Protein AF-A0A382RKV3-F1 (afdb_monomer_lite)

Structure (mmCIF, N/CA/C/O backbone):
data_AF-A0A382RKV3-F1
#
_entry.id   AF-A0A382RKV3-F1
#
loop_
_atom_site.group_PDB
_atom_site.id
_atom_site.type_symbol
_atom_site.label_atom_id
_atom_site.label_alt_id
_atom_site.label_comp_id
_atom_site.label_asym_id
_atom_site.label_entity_id
_atom_site.label_seq_id
_atom_site.pdbx_PDB_ins_code
_atom_site.Cartn_x
_atom_site.Cartn_y
_atom_site.Cartn_z
_atom_site.occupancy
_atom_site.B_iso_or_equiv
_atom_site.auth_seq_id
_atom_site.auth_comp_id
_atom_site.auth_asym_id
_atom_site.auth_atom_id
_atom_site.pdbx_PDB_model_num
ATOM 1 N N . MET A 1 1 ? 21.286 -49.883 -26.550 1.00 49.38 1 MET A N 1
ATOM 2 C CA . MET A 1 1 ? 20.817 -49.590 -25.174 1.00 49.38 1 MET A CA 1
ATOM 3 C C . MET A 1 1 ? 21.852 -48.901 -24.282 1.00 49.38 1 MET A C 1
ATOM 5 O O . MET A 1 1 ? 21.434 -48.098 -23.468 1.00 49.38 1 MET A O 1
ATOM 9 N N . ALA A 1 2 ? 23.167 -49.110 -24.440 1.00 43.62 2 ALA A N 1
ATOM 10 C CA . ALA A 1 2 ? 24.172 -48.419 -23.611 1.00 43.62 2 ALA A CA 1
ATOM 11 C C . ALA A 1 2 ? 24.410 -46.930 -23.970 1.00 43.62 2 ALA A C 1
ATOM 13 O O . ALA A 1 2 ? 24.778 -46.145 -23.107 1.00 43.62 2 ALA A O 1
ATOM 14 N N . ALA A 1 3 ? 24.152 -46.514 -25.217 1.00 40.84 3 ALA A N 1
ATOM 15 C CA . ALA A 1 3 ? 24.396 -45.134 -25.661 1.00 40.84 3 ALA A CA 1
ATOM 16 C C . ALA A 1 3 ? 23.325 -44.116 -25.208 1.00 40.84 3 ALA A C 1
ATOM 18 O O . ALA A 1 3 ? 23.628 -42.935 -25.090 1.00 40.84 3 ALA A O 1
ATOM 19 N N . LEU A 1 4 ? 22.094 -44.557 -24.906 1.00 37.59 4 LEU A N 1
ATOM 20 C CA . LEU A 1 4 ? 21.022 -43.664 -24.431 1.00 37.59 4 LEU A CA 1
ATOM 21 C C . LEU A 1 4 ? 21.158 -43.301 -22.941 1.00 37.59 4 LEU A C 1
ATOM 23 O O . LEU A 1 4 ? 20.733 -42.227 -22.535 1.00 37.59 4 LEU A O 1
ATOM 27 N N . LEU A 1 5 ? 21.788 -44.161 -22.134 1.00 37.81 5 LEU A N 1
ATOM 28 C CA . LEU A 1 5 ? 22.001 -43.928 -20.699 1.00 37.81 5 LEU A CA 1
ATOM 29 C C . LEU A 1 5 ? 23.108 -42.897 -20.418 1.00 37.81 5 LEU A C 1
ATOM 31 O O . LEU A 1 5 ? 23.018 -42.151 -19.448 1.00 37.81 5 LEU A O 1
ATOM 35 N N . ALA A 1 6 ? 24.116 -42.793 -21.289 1.00 38.56 6 ALA A N 1
ATOM 36 C CA . ALA A 1 6 ? 25.205 -41.829 -21.125 1.00 38.56 6 ALA A CA 1
ATOM 37 C C . ALA A 1 6 ? 24.760 -40.372 -21.362 1.00 38.56 6 ALA A C 1
ATOM 39 O O . ALA A 1 6 ? 25.263 -39.466 -20.700 1.00 38.56 6 ALA A O 1
ATOM 40 N N . LEU A 1 7 ? 23.786 -40.138 -22.254 1.00 39.34 7 LEU A N 1
ATOM 41 C CA . LEU A 1 7 ? 23.277 -38.790 -22.536 1.00 39.34 7 LEU A CA 1
ATOM 42 C C . LEU A 1 7 ? 22.413 -38.231 -21.390 1.00 39.34 7 LEU A C 1
ATOM 44 O O . LEU A 1 7 ? 22.443 -37.032 -21.131 1.00 39.34 7 LEU A O 1
ATOM 48 N N . VAL A 1 8 ? 21.695 -39.097 -20.666 1.00 40.50 8 VAL A N 1
ATOM 49 C CA . VAL A 1 8 ? 20.860 -38.698 -19.518 1.00 40.50 8 VAL A CA 1
ATOM 50 C C . VAL A 1 8 ? 21.729 -38.298 -18.319 1.00 40.50 8 VAL A C 1
ATOM 52 O O . VAL A 1 8 ? 21.467 -37.281 -17.680 1.00 40.50 8 VAL A O 1
ATOM 55 N N . CYS A 1 9 ? 22.833 -39.007 -18.059 1.00 34.22 9 CYS A N 1
ATOM 56 C CA . CYS A 1 9 ? 23.753 -38.652 -16.971 1.00 34.22 9 CYS A CA 1
ATOM 57 C C . CYS A 1 9 ? 24.509 -37.328 -17.203 1.00 34.22 9 CYS A C 1
ATOM 59 O O . CYS A 1 9 ? 24.835 -36.640 -16.238 1.00 34.22 9 CYS A O 1
ATOM 61 N N . LEU A 1 10 ? 24.747 -36.933 -18.459 1.00 33.22 10 LEU A N 1
ATOM 62 C CA . LEU A 1 10 ? 25.373 -35.644 -18.793 1.00 33.22 10 LEU A CA 1
ATOM 63 C C . LEU A 1 10 ? 24.417 -34.447 -18.627 1.00 33.22 10 LEU A C 1
ATOM 65 O O . LEU A 1 10 ? 24.881 -33.340 -18.364 1.00 33.22 10 LEU A O 1
ATOM 69 N N . TRP A 1 11 ? 23.099 -34.662 -18.704 1.00 38.94 11 TRP A N 1
ATOM 70 C CA . TRP A 1 11 ? 22.093 -33.606 -18.516 1.00 38.94 11 TRP A CA 1
ATOM 71 C C . TRP A 1 11 ? 21.816 -33.309 -17.029 1.00 38.94 11 TRP A C 1
ATOM 73 O O . TRP A 1 11 ? 21.666 -32.152 -16.631 1.00 38.94 11 TRP A O 1
ATOM 83 N N . LEU A 1 12 ? 21.864 -34.339 -16.176 1.00 36.12 12 LEU A N 1
ATOM 84 C CA . LEU A 1 12 ? 21.768 -34.196 -14.713 1.00 36.12 12 LEU A CA 1
ATOM 85 C C . LEU A 1 12 ? 23.030 -33.573 -14.077 1.00 36.12 12 LEU A C 1
ATOM 87 O O . LEU A 1 12 ? 22.946 -32.925 -13.031 1.00 36.12 12 LEU A O 1
ATOM 91 N N . GLY A 1 13 ? 24.195 -33.711 -14.718 1.00 32.81 13 GLY A N 1
ATOM 92 C CA . GLY A 1 13 ? 25.464 -33.168 -14.217 1.00 32.81 13 GLY A CA 1
ATOM 93 C C . GLY A 1 13 ? 25.582 -31.639 -14.277 1.00 32.81 13 GLY A C 1
ATOM 94 O O . GLY A 1 13 ? 26.269 -31.058 -13.441 1.00 32.81 13 GLY A O 1
ATOM 95 N N . GLN A 1 14 ? 24.895 -30.971 -15.211 1.00 40.69 14 GLN A N 1
ATOM 96 C CA . GLN A 1 14 ? 24.954 -29.504 -15.349 1.00 40.69 14 GLN A CA 1
ATOM 97 C C . GLN A 1 14 ? 24.002 -28.756 -14.402 1.00 40.69 14 GLN A C 1
ATOM 99 O O . GLN A 1 14 ? 24.237 -27.592 -14.099 1.00 40.69 14 GLN A O 1
ATOM 104 N N . HIS A 1 15 ? 22.980 -29.430 -13.870 1.00 41.28 15 HIS A N 1
ATOM 105 C CA . HIS A 1 15 ? 21.990 -28.825 -12.967 1.00 41.28 15 HIS A CA 1
ATOM 106 C C . HIS A 1 15 ? 22.301 -29.056 -11.477 1.00 41.28 15 HIS A C 1
ATOM 108 O O . HIS A 1 15 ? 21.646 -28.492 -10.604 1.00 41.28 15 HIS A O 1
ATOM 114 N N . SER A 1 16 ? 23.328 -29.851 -11.160 1.00 34.84 16 SER A N 1
ATOM 115 C CA . SER A 1 16 ? 23.646 -30.246 -9.779 1.00 34.84 16 SER A CA 1
ATOM 116 C C . SER A 1 16 ? 24.421 -29.192 -8.970 1.00 34.84 16 SER A C 1
ATOM 118 O O . SER A 1 16 ? 24.686 -29.407 -7.791 1.00 34.84 16 SER A O 1
ATOM 120 N N . ALA A 1 17 ? 24.771 -28.041 -9.556 1.00 38.28 17 ALA A N 1
ATOM 121 C CA . ALA A 1 17 ? 25.530 -26.995 -8.861 1.00 38.28 17 ALA A CA 1
ATOM 122 C C . ALA A 1 17 ? 24.666 -25.939 -8.137 1.00 38.28 17 ALA A C 1
ATOM 124 O O . ALA A 1 17 ? 25.217 -25.099 -7.432 1.00 38.28 17 ALA A O 1
ATOM 125 N N . LEU A 1 18 ? 23.334 -25.965 -8.276 1.00 44.12 18 LEU A N 1
ATOM 126 C CA . LEU A 1 18 ? 22.451 -24.912 -7.738 1.00 44.12 18 LEU A CA 1
ATOM 127 C C . LEU A 1 18 ? 21.513 -25.381 -6.611 1.00 44.12 18 LEU A C 1
ATOM 129 O O . LEU A 1 18 ? 20.732 -24.592 -6.084 1.00 44.12 18 LEU A O 1
ATOM 133 N N . ALA A 1 19 ? 21.614 -26.639 -6.175 1.00 37.88 19 ALA A N 1
ATOM 134 C CA . ALA A 1 19 ? 20.766 -27.218 -5.129 1.00 37.88 19 ALA A CA 1
ATOM 135 C C . ALA A 1 19 ? 21.244 -26.881 -3.698 1.00 37.88 19 ALA A C 1
ATOM 137 O O . ALA A 1 19 ? 21.389 -27.758 -2.848 1.00 37.88 19 ALA A O 1
ATOM 138 N N . GLY A 1 20 ? 21.498 -25.600 -3.426 1.00 37.16 20 GLY A N 1
ATOM 139 C CA . GLY A 1 20 ? 21.903 -25.102 -2.112 1.00 37.16 20 GLY A CA 1
ATOM 140 C C . GLY A 1 20 ? 21.011 -23.965 -1.623 1.00 37.16 20 GLY A C 1
ATOM 141 O O . GLY A 1 20 ? 21.483 -22.844 -1.472 1.00 37.16 20 GLY A O 1
ATOM 142 N N . SER A 1 21 ? 19.733 -24.228 -1.326 1.00 45.84 21 SER A N 1
ATOM 143 C CA . SER A 1 21 ? 18.833 -23.225 -0.717 1.00 45.84 21 SER A CA 1
ATOM 144 C C . SER A 1 21 ? 19.300 -22.740 0.669 1.00 45.84 21 SER A C 1
ATOM 146 O O . SER A 1 21 ? 18.842 -21.707 1.154 1.00 45.84 21 SER A O 1
ATOM 148 N N . GLY A 1 22 ? 20.256 -23.438 1.295 1.00 42.09 22 GLY A N 1
ATOM 149 C CA . GLY A 1 22 ? 20.833 -23.086 2.596 1.00 42.09 22 GLY A CA 1
ATOM 150 C C . GLY A 1 22 ? 21.671 -21.799 2.623 1.00 42.09 22 GLY A C 1
ATOM 151 O O . GLY A 1 22 ? 21.993 -21.327 3.707 1.00 42.09 22 GLY A O 1
ATOM 152 N N . GLY A 1 23 ? 22.012 -21.217 1.465 1.00 46.09 23 GLY A N 1
ATOM 153 C CA . GLY A 1 23 ? 22.753 -19.949 1.370 1.00 46.09 23 GLY A CA 1
ATOM 154 C C . GLY A 1 23 ? 21.882 -18.688 1.299 1.00 46.09 23 GLY A C 1
ATOM 155 O O . GLY A 1 23 ? 22.420 -17.585 1.286 1.00 46.09 23 GLY A O 1
ATOM 156 N N . VAL A 1 24 ? 20.552 -18.823 1.234 1.00 51.28 24 VAL A N 1
ATOM 157 C CA . VAL A 1 24 ? 19.631 -17.688 1.006 1.00 51.28 24 VAL A CA 1
ATOM 158 C C . VAL A 1 24 ? 19.381 -16.875 2.286 1.00 51.28 24 VAL A C 1
ATOM 160 O O . VAL A 1 24 ? 19.011 -15.703 2.230 1.00 51.28 24 VAL A O 1
ATOM 163 N N . THR A 1 25 ? 19.632 -17.451 3.464 1.00 50.12 25 THR A N 1
ATOM 164 C CA . THR A 1 25 ? 19.605 -16.718 4.734 1.00 50.12 25 THR A CA 1
ATOM 165 C C . THR A 1 25 ? 21.006 -16.236 5.089 1.00 50.12 25 THR A C 1
ATOM 167 O O . THR A 1 25 ? 21.732 -16.910 5.819 1.00 50.12 25 THR A O 1
ATOM 170 N N . ASP A 1 26 ? 21.391 -15.061 4.590 1.00 53.38 26 ASP A N 1
ATOM 171 C CA . ASP A 1 26 ? 22.576 -14.368 5.095 1.00 53.38 26 ASP A CA 1
ATOM 172 C C . ASP A 1 26 ? 22.319 -13.905 6.542 1.00 53.38 26 ASP A C 1
ATOM 174 O O . ASP A 1 26 ? 21.643 -12.903 6.802 1.00 53.38 26 ASP A O 1
ATOM 178 N N . SER A 1 27 ? 22.837 -14.673 7.500 1.00 53.09 27 SER A N 1
ATOM 179 C CA . SER A 1 27 ? 22.786 -14.361 8.929 1.00 53.09 27 SER A CA 1
ATOM 180 C C . SER A 1 27 ? 23.708 -13.200 9.317 1.00 53.09 27 SER A C 1
ATOM 182 O O . SER A 1 27 ? 23.549 -12.652 10.411 1.00 53.09 27 SER A O 1
ATOM 184 N N . ALA A 1 28 ? 24.625 -12.778 8.436 1.00 55.19 28 ALA A N 1
ATOM 185 C CA . ALA A 1 28 ? 25.510 -11.642 8.671 1.00 55.19 28 ALA A CA 1
ATOM 186 C C . ALA A 1 28 ? 24.816 -10.293 8.413 1.00 55.19 28 ALA A C 1
ATOM 188 O O . ALA A 1 28 ? 25.183 -9.292 9.032 1.00 55.19 28 ALA A O 1
ATOM 189 N N . SER A 1 29 ? 23.775 -10.254 7.569 1.00 55.56 29 SER A N 1
ATOM 190 C CA . SER A 1 29 ? 23.015 -9.028 7.285 1.00 55.56 29 SER A CA 1
ATOM 191 C C . SER A 1 29 ? 21.492 -9.247 7.280 1.00 55.56 29 SER A C 1
ATOM 193 O O . SER A 1 29 ? 20.817 -9.019 6.273 1.00 55.56 29 SER A O 1
ATOM 195 N N . PRO A 1 30 ? 20.884 -9.596 8.435 1.00 57.66 30 PRO A N 1
ATOM 196 C CA . PRO A 1 30 ? 19.457 -9.940 8.542 1.00 57.66 30 PRO A CA 1
ATOM 197 C C . PRO A 1 30 ? 18.500 -8.800 8.160 1.00 57.66 30 PRO A C 1
ATOM 199 O O . PRO A 1 30 ? 17.292 -8.993 8.057 1.00 57.66 30 PRO A O 1
ATOM 202 N N . ARG A 1 31 ? 19.016 -7.578 7.974 1.00 58.09 31 ARG A N 1
ATOM 203 C CA . ARG A 1 31 ? 18.231 -6.415 7.549 1.00 58.09 31 ARG A CA 1
ATOM 204 C C . ARG A 1 31 ? 18.225 -6.209 6.035 1.00 58.09 31 ARG A C 1
ATOM 206 O O . ARG A 1 31 ? 17.442 -5.378 5.597 1.00 58.09 31 ARG A O 1
ATOM 213 N N . ALA A 1 32 ? 19.052 -6.906 5.257 1.00 64.44 32 ALA A N 1
ATOM 214 C CA . ALA A 1 32 ? 19.223 -6.675 3.818 1.00 64.44 32 ALA A CA 1
ATOM 215 C C . ALA A 1 32 ? 19.095 -7.954 2.972 1.00 64.44 32 ALA A C 1
ATOM 217 O O . ALA A 1 32 ? 19.519 -7.958 1.822 1.00 64.44 32 ALA A O 1
ATOM 218 N N . SER A 1 33 ? 18.488 -9.016 3.510 1.00 70.31 33 SER A N 1
ATOM 219 C CA . SER A 1 33 ? 18.474 -10.353 2.896 1.00 70.31 33 SER A CA 1
ATOM 220 C C . SER A 1 33 ? 17.896 -10.406 1.475 1.00 70.31 33 SER A C 1
ATOM 222 O O . SER A 1 33 ? 18.289 -11.267 0.705 1.00 70.31 33 SER A O 1
ATOM 224 N N . PHE A 1 34 ? 17.016 -9.469 1.099 1.00 80.62 34 PHE A N 1
ATOM 225 C CA . PHE A 1 34 ? 16.448 -9.366 -0.259 1.00 80.62 34 PHE A CA 1
ATOM 226 C C . PHE A 1 34 ? 17.034 -8.215 -1.087 1.00 80.62 34 PHE A C 1
ATOM 228 O O . PHE A 1 34 ? 16.560 -7.908 -2.173 1.00 80.62 34 PHE A O 1
ATOM 235 N N . SER A 1 35 ? 18.035 -7.516 -0.555 1.00 80.81 35 SER A N 1
ATOM 236 C CA . SER A 1 35 ? 18.693 -6.383 -1.219 1.00 80.81 35 SER A CA 1
ATOM 237 C C . SER A 1 35 ? 20.075 -6.736 -1.766 1.00 80.81 35 SER A C 1
ATOM 239 O O . SER A 1 35 ? 20.758 -5.852 -2.282 1.00 80.81 35 SER A O 1
ATOM 241 N N . LEU A 1 36 ? 20.491 -7.997 -1.641 1.00 83.25 36 LEU A N 1
ATOM 242 C CA . LEU A 1 36 ? 21.773 -8.504 -2.113 1.00 83.25 36 LEU A CA 1
ATOM 243 C C . LEU A 1 36 ? 21.554 -9.573 -3.189 1.00 83.25 36 LEU A C 1
ATOM 245 O O . LEU A 1 36 ? 20.583 -10.328 -3.094 1.00 83.25 36 LEU A O 1
ATOM 249 N N . PRO A 1 37 ? 22.444 -9.652 -4.193 1.00 82.44 37 PRO A N 1
ATOM 250 C CA . PRO A 1 37 ? 22.409 -10.744 -5.149 1.00 82.44 37 PRO A CA 1
ATOM 251 C C . PRO A 1 37 ? 22.671 -12.069 -4.428 1.00 82.44 37 PRO A C 1
ATOM 253 O O . PRO A 1 37 ? 23.450 -12.130 -3.473 1.00 82.44 37 PRO A O 1
ATOM 256 N N . LEU A 1 38 ? 22.049 -13.142 -4.914 1.00 79.56 38 LEU A N 1
ATOM 257 C CA . LEU A 1 38 ? 22.338 -14.490 -4.434 1.00 79.56 38 LEU A CA 1
ATOM 258 C C . LEU A 1 38 ? 23.804 -14.854 -4.717 1.00 79.56 38 LEU A C 1
ATOM 260 O O . LEU A 1 38 ? 24.384 -14.462 -5.732 1.00 79.56 38 LEU A O 1
ATOM 264 N N . ALA A 1 39 ? 24.409 -15.633 -3.822 1.00 81.06 39 ALA A N 1
ATOM 265 C CA . ALA A 1 39 ? 25.738 -16.180 -4.061 1.00 81.06 39 ALA A CA 1
ATOM 266 C C . ALA A 1 39 ? 25.718 -17.128 -5.276 1.00 81.06 39 ALA A C 1
ATOM 268 O O . ALA A 1 39 ? 24.762 -17.876 -5.472 1.00 81.06 39 ALA A O 1
ATOM 269 N N . GLY A 1 40 ? 26.784 -17.113 -6.080 1.00 83.12 40 GLY A N 1
ATOM 270 C CA . GLY A 1 40 ? 26.932 -18.002 -7.241 1.00 83.12 40 GLY A CA 1
ATOM 271 C C . GLY A 1 40 ? 26.322 -17.495 -8.553 1.00 83.12 40 GLY A C 1
ATOM 272 O O . GLY A 1 40 ? 26.445 -18.184 -9.562 1.00 83.12 40 GLY A O 1
ATOM 273 N N . LEU A 1 41 ? 25.717 -16.300 -8.576 1.00 83.50 41 LEU A N 1
ATOM 274 C CA . LEU A 1 41 ? 25.268 -15.664 -9.821 1.00 83.50 41 LEU A CA 1
ATOM 275 C C . LEU A 1 41 ? 26.450 -15.327 -10.744 1.00 83.50 41 LEU A C 1
ATOM 277 O O . LEU A 1 41 ? 27.505 -14.884 -10.277 1.00 83.50 41 LEU A O 1
ATOM 281 N N . SER A 1 42 ? 26.257 -15.481 -12.057 1.00 89.00 42 SER A N 1
ATOM 282 C CA . SER A 1 42 ? 27.215 -15.019 -13.069 1.00 89.00 42 SER A CA 1
ATOM 283 C C . SER A 1 42 ? 27.351 -13.489 -13.057 1.00 89.00 42 SER A C 1
ATOM 285 O O . SER A 1 42 ? 26.517 -12.783 -12.488 1.00 89.00 42 SER A O 1
ATOM 287 N N . ALA A 1 43 ? 28.387 -12.953 -13.709 1.00 91.75 43 ALA A N 1
ATOM 288 C CA . ALA A 1 43 ? 28.569 -11.503 -13.815 1.00 91.75 43 ALA A CA 1
ATOM 289 C C . ALA A 1 43 ? 27.354 -10.808 -14.463 1.00 91.75 43 ALA A C 1
ATOM 291 O O . ALA A 1 43 ? 26.885 -9.792 -13.952 1.00 91.75 43 ALA A O 1
ATOM 292 N N . ASP A 1 44 ? 26.792 -11.398 -15.522 1.00 90.00 44 ASP A N 1
ATOM 293 C CA . ASP A 1 44 ? 25.615 -10.857 -16.212 1.00 90.00 44 ASP A CA 1
ATOM 294 C C . ASP A 1 44 ? 24.370 -10.874 -15.314 1.00 90.00 44 ASP A C 1
ATOM 296 O O . ASP A 1 44 ? 23.631 -9.892 -15.251 1.00 90.00 44 ASP A O 1
ATOM 300 N N . GLN A 1 45 ? 24.165 -11.948 -14.547 1.00 86.19 45 GLN A N 1
ATOM 301 C CA . GLN A 1 45 ? 23.052 -12.049 -13.597 1.00 86.19 45 GLN A CA 1
ATOM 302 C C . GLN A 1 45 ? 23.190 -11.049 -12.441 1.00 86.19 45 GLN A C 1
ATOM 304 O O . GLN A 1 45 ? 22.205 -10.451 -12.007 1.00 86.19 45 GLN A O 1
ATOM 309 N N . GLN A 1 46 ? 24.410 -10.816 -11.950 1.00 88.50 46 GLN A N 1
ATOM 310 C CA . GLN A 1 46 ? 24.668 -9.783 -10.942 1.00 88.50 46 GLN A CA 1
ATOM 311 C C . GLN A 1 46 ? 24.406 -8.375 -11.494 1.00 88.50 46 GLN A C 1
ATOM 313 O O . GLN A 1 46 ? 23.875 -7.520 -10.775 1.00 88.50 46 GLN A O 1
ATOM 318 N N . ALA A 1 47 ? 24.737 -8.129 -12.766 1.00 90.69 47 ALA A N 1
ATOM 319 C CA . ALA A 1 47 ? 24.423 -6.874 -13.441 1.00 90.69 47 ALA A CA 1
ATOM 320 C C . ALA A 1 47 ? 22.903 -6.681 -13.589 1.00 90.69 47 ALA A C 1
ATOM 322 O O . ALA A 1 47 ? 22.396 -5.610 -13.251 1.00 90.69 47 ALA A O 1
ATOM 323 N N . GLN A 1 48 ? 22.167 -7.724 -13.993 1.00 88.44 48 GLN A N 1
ATOM 324 C CA . GLN A 1 48 ? 20.699 -7.708 -14.058 1.00 88.44 48 GLN A CA 1
ATOM 325 C C . GLN A 1 48 ? 20.063 -7.435 -12.690 1.00 88.44 48 GLN A C 1
ATOM 327 O O . GLN A 1 48 ? 19.222 -6.542 -12.574 1.00 88.44 48 GLN A O 1
ATOM 332 N N . PHE A 1 49 ? 20.512 -8.129 -11.638 1.00 87.75 49 PHE A N 1
ATOM 333 C CA . PHE A 1 49 ? 20.064 -7.874 -10.268 1.00 87.75 49 PHE A CA 1
ATOM 334 C C . PHE A 1 49 ? 20.296 -6.413 -9.866 1.00 87.75 49 PHE A C 1
ATOM 336 O O . PHE A 1 49 ? 19.399 -5.746 -9.351 1.00 87.75 49 PHE A O 1
ATOM 343 N N . SER A 1 50 ? 21.498 -5.893 -10.124 1.00 89.56 50 SER A N 1
ATOM 344 C CA . SER A 1 50 ? 21.873 -4.524 -9.758 1.00 89.56 50 SER A CA 1
ATOM 345 C C . SER A 1 50 ? 21.035 -3.482 -10.501 1.00 89.56 50 SER A C 1
ATOM 347 O O . SER A 1 50 ? 20.618 -2.491 -9.896 1.00 89.56 50 SER A O 1
ATOM 349 N N . TYR A 1 51 ? 20.742 -3.727 -11.779 1.00 90.56 51 TYR A N 1
ATOM 350 C CA . TYR A 1 51 ? 19.863 -2.889 -12.591 1.00 90.56 51 TYR A CA 1
ATOM 351 C C . TYR A 1 51 ? 18.419 -2.897 -12.069 1.00 90.56 51 TYR A C 1
ATOM 353 O O . TYR A 1 51 ? 17.853 -1.834 -11.808 1.00 90.56 51 TYR A O 1
ATOM 361 N N . GLY A 1 52 ? 17.848 -4.076 -11.802 1.00 88.94 52 GLY A N 1
ATOM 362 C CA . GLY A 1 52 ? 16.515 -4.195 -11.203 1.00 88.94 52 GLY A CA 1
ATOM 363 C C . GLY A 1 52 ? 16.434 -3.522 -9.830 1.00 88.94 52 GLY A C 1
ATOM 364 O O . GLY A 1 52 ? 15.500 -2.771 -9.548 1.00 88.94 52 GLY A O 1
ATOM 365 N N . ALA A 1 53 ? 17.462 -3.691 -8.996 1.00 88.81 53 ALA A N 1
ATOM 366 C CA . ALA A 1 53 ? 17.558 -3.027 -7.701 1.00 88.81 53 ALA A CA 1
ATOM 367 C C . ALA A 1 53 ? 17.666 -1.494 -7.826 1.00 88.81 53 ALA A C 1
ATOM 369 O O . ALA A 1 53 ? 17.191 -0.774 -6.941 1.00 88.81 53 ALA A O 1
ATOM 370 N N . ALA A 1 54 ? 18.277 -0.981 -8.901 1.00 90.50 54 ALA A N 1
ATOM 371 C CA . ALA A 1 54 ? 18.295 0.448 -9.202 1.00 90.50 54 ALA A CA 1
ATOM 372 C C . ALA A 1 54 ? 16.889 0.955 -9.557 1.00 90.50 54 ALA A C 1
ATOM 374 O O . ALA A 1 54 ? 16.425 1.897 -8.916 1.00 90.50 54 ALA A O 1
ATOM 375 N N . ILE A 1 55 ? 16.170 0.273 -10.457 1.00 90.19 55 ILE A N 1
ATOM 376 C CA . ILE A 1 55 ? 14.769 0.597 -10.798 1.00 90.19 55 ILE A CA 1
ATOM 377 C C . ILE A 1 55 ? 13.871 0.538 -9.556 1.00 90.19 55 ILE A C 1
ATOM 379 O O . ILE A 1 55 ? 13.071 1.435 -9.313 1.00 90.19 55 ILE A O 1
ATOM 383 N N . PHE A 1 56 ? 14.034 -0.479 -8.712 1.00 91.00 56 PHE A N 1
ATOM 384 C CA . PHE A 1 56 ? 13.247 -0.649 -7.489 1.00 91.00 56 PHE A CA 1
ATOM 385 C C . PHE A 1 56 ? 13.369 0.538 -6.514 1.00 91.00 56 PHE A C 1
ATOM 387 O O . PHE A 1 56 ? 12.437 0.846 -5.760 1.00 91.00 56 PHE A O 1
ATOM 394 N N . ARG A 1 57 ? 14.530 1.203 -6.512 1.00 90.75 57 ARG A N 1
ATOM 395 C CA . ARG A 1 57 ? 14.807 2.407 -5.714 1.00 90.75 57 ARG A CA 1
ATOM 396 C C . ARG A 1 57 ? 14.509 3.704 -6.464 1.00 90.75 57 ARG A C 1
ATOM 398 O O . ARG A 1 57 ? 14.423 4.747 -5.813 1.00 90.75 57 ARG A O 1
ATOM 405 N N . GLN A 1 58 ? 14.358 3.641 -7.784 1.00 91.56 58 GLN A N 1
ATOM 406 C CA . GLN A 1 58 ? 14.127 4.802 -8.624 1.00 91.56 58 GLN A CA 1
ATOM 407 C C . GLN A 1 58 ? 12.819 5.482 -8.237 1.00 91.56 58 GLN A C 1
ATOM 409 O O . GLN A 1 58 ? 11.770 4.851 -8.085 1.00 91.56 58 GLN A O 1
ATOM 414 N N . ARG A 1 59 ? 12.901 6.799 -8.059 1.00 91.19 59 ARG A N 1
ATOM 415 C CA . ARG A 1 59 ? 11.738 7.619 -7.755 1.00 91.19 59 ARG A CA 1
ATOM 416 C C . ARG A 1 59 ? 11.087 8.078 -9.047 1.00 91.19 59 ARG A C 1
ATOM 418 O O . ARG A 1 59 ? 11.745 8.645 -9.914 1.00 91.19 59 ARG A O 1
ATOM 425 N N . TRP A 1 60 ? 9.786 7.868 -9.111 1.00 89.31 60 TRP A N 1
ATOM 426 C CA . TRP A 1 60 ? 8.914 8.435 -10.118 1.00 89.31 60 TRP A CA 1
ATOM 427 C C . TRP A 1 60 ? 8.670 9.903 -9.787 1.00 89.31 60 TRP A C 1
ATOM 429 O O . TRP A 1 60 ? 8.622 10.289 -8.610 1.00 89.31 60 TRP A O 1
ATOM 439 N N . PHE A 1 61 ? 8.504 10.719 -10.818 1.00 84.88 61 PHE A N 1
ATOM 440 C CA . PHE A 1 61 ? 8.245 12.145 -10.672 1.00 84.88 61 PHE A CA 1
ATOM 441 C C . PHE A 1 61 ? 7.049 12.575 -11.515 1.00 84.88 61 PHE A C 1
ATOM 443 O O . PHE A 1 61 ? 6.664 11.928 -12.492 1.00 84.88 61 PHE A O 1
ATOM 450 N N . ALA A 1 62 ? 6.413 13.661 -11.087 1.00 83.88 62 ALA A N 1
ATOM 451 C CA . ALA A 1 62 ? 5.288 14.230 -11.806 1.00 83.88 62 ALA A CA 1
ATOM 452 C C . ALA A 1 62 ? 5.798 15.221 -12.844 1.00 83.88 62 ALA A C 1
ATOM 454 O O . ALA A 1 62 ? 6.659 16.051 -12.552 1.00 83.88 62 ALA A O 1
ATOM 455 N N . THR A 1 63 ? 5.233 15.162 -14.043 1.00 71.94 63 THR A N 1
ATOM 456 C CA . THR A 1 63 ? 5.457 16.157 -15.089 1.00 71.94 63 THR A CA 1
ATOM 457 C C . THR A 1 63 ? 4.394 17.235 -14.955 1.00 71.94 63 THR A C 1
ATOM 459 O O . THR A 1 63 ? 3.254 17.044 -15.375 1.00 71.94 63 THR A O 1
ATOM 462 N N . VAL A 1 64 ? 4.746 18.352 -14.327 1.00 60.78 64 VAL A N 1
ATOM 463 C CA . VAL A 1 64 ? 3.849 19.505 -14.168 1.00 60.78 64 VAL A CA 1
ATOM 464 C C . VAL A 1 64 ? 4.435 20.704 -14.911 1.00 60.78 64 VAL A C 1
ATOM 466 O O . VAL A 1 64 ? 5.620 21.006 -14.741 1.00 60.78 64 VAL A O 1
ATOM 469 N N . GLU A 1 65 ? 3.623 21.386 -15.729 1.00 51.44 65 GLU A N 1
ATOM 470 C CA . GLU A 1 65 ? 4.016 22.642 -16.385 1.00 51.44 65 GLU A CA 1
ATOM 471 C C . GLU A 1 65 ? 4.449 23.670 -15.333 1.00 51.44 65 GLU A C 1
ATOM 473 O O . GLU A 1 65 ? 3.751 23.906 -14.349 1.00 51.44 65 GLU A O 1
ATOM 478 N N . GLY A 1 66 ? 5.636 24.255 -15.513 1.00 47.69 66 GLY A N 1
ATOM 479 C CA . GLY A 1 66 ? 6.197 25.225 -14.568 1.00 47.69 66 GLY A CA 1
ATOM 480 C C . GLY A 1 66 ? 6.684 24.632 -13.244 1.00 47.69 66 GLY A C 1
ATOM 481 O O . GLY A 1 66 ? 7.167 25.382 -12.397 1.00 47.69 66 GLY A O 1
ATOM 482 N N . SER A 1 67 ? 6.615 23.309 -13.048 1.00 45.16 67 SER A N 1
ATOM 483 C CA . SER A 1 67 ? 7.314 22.701 -11.923 1.00 45.16 67 SER A CA 1
ATOM 484 C C . SER A 1 67 ? 8.818 22.828 -12.144 1.00 45.16 67 SER A C 1
ATOM 486 O O . SER A 1 67 ? 9.369 22.390 -13.155 1.00 45.16 67 SER A O 1
ATOM 488 N N . GLU A 1 68 ? 9.514 23.339 -11.134 1.00 45.97 68 GLU A N 1
ATOM 489 C CA . GLU A 1 68 ? 10.962 23.165 -11.009 1.00 45.97 68 GLU A CA 1
ATOM 490 C C . GLU A 1 68 ? 11.356 21.673 -10.913 1.00 45.97 68 GLU A C 1
ATOM 492 O O . GLU A 1 68 ? 12.527 21.361 -10.803 1.00 45.97 68 GLU A O 1
ATOM 497 N N . GLY A 1 69 ? 10.414 20.726 -11.031 1.00 42.25 69 GLY A N 1
ATOM 498 C CA . GLY A 1 69 ? 10.685 19.305 -11.254 1.00 42.25 69 GLY A CA 1
ATOM 499 C C . GLY A 1 69 ? 11.286 18.988 -12.629 1.00 42.25 69 GLY A C 1
ATOM 500 O O . GLY A 1 69 ? 11.780 17.883 -12.816 1.00 42.25 69 GLY A O 1
ATOM 501 N N . GLY A 1 70 ? 11.282 19.942 -13.571 1.00 40.94 70 GLY A N 1
ATOM 502 C CA . GLY A 1 70 ? 12.100 19.891 -14.792 1.00 40.94 70 GLY A CA 1
ATOM 503 C C . GLY A 1 70 ? 13.489 20.527 -14.640 1.00 40.94 70 GLY A C 1
ATOM 504 O O . GLY A 1 70 ? 14.329 20.384 -15.523 1.00 40.94 70 GLY A O 1
ATOM 505 N N . LYS A 1 71 ? 13.752 21.223 -13.527 1.00 41.56 71 LYS A N 1
ATOM 506 C CA . LYS A 1 71 ? 15.097 21.626 -13.116 1.00 41.56 71 LYS A CA 1
ATOM 507 C C . LYS A 1 71 ? 15.474 20.765 -11.930 1.00 41.56 71 LYS A C 1
ATOM 509 O O . LYS A 1 71 ? 15.378 21.191 -10.782 1.00 41.56 71 LYS A O 1
ATOM 514 N N . GLY A 1 72 ? 15.895 19.538 -12.226 1.00 38.91 72 GLY A N 1
ATOM 515 C CA . GLY A 1 72 ? 16.655 18.779 -11.253 1.00 38.91 72 GLY A CA 1
ATOM 516 C C . GLY A 1 72 ? 17.703 19.711 -10.649 1.00 38.91 72 GLY A C 1
ATOM 517 O O . GLY A 1 72 ? 18.545 20.246 -11.367 1.00 38.91 72 GLY A O 1
ATOM 518 N N . GLY A 1 73 ? 17.665 19.905 -9.325 1.00 36.66 73 GLY A N 1
ATOM 519 C CA . GLY A 1 73 ? 18.936 20.078 -8.625 1.00 36.66 73 GLY A CA 1
ATOM 520 C C . GLY A 1 73 ? 19.854 18.979 -9.152 1.00 36.66 73 GLY A C 1
ATOM 521 O O . GLY A 1 73 ? 19.336 17.893 -9.414 1.00 36.66 73 GLY A O 1
ATOM 522 N N . GLU A 1 74 ? 21.130 19.287 -9.391 1.00 40.78 74 GLU A N 1
ATOM 523 C CA . GLU A 1 74 ? 22.152 18.564 -10.192 1.00 40.78 74 GLU A CA 1
ATOM 524 C C . GLU A 1 74 ? 22.220 17.015 -10.058 1.00 40.78 74 GLU A C 1
ATOM 526 O O . GLU A 1 74 ? 22.969 16.349 -10.758 1.00 40.78 74 GLU A O 1
ATOM 531 N N . GLU A 1 75 ? 21.410 16.425 -9.190 1.00 46.31 75 GLU A N 1
ATOM 532 C CA . GLU A 1 75 ? 21.178 15.021 -8.879 1.00 46.31 75 GLU A CA 1
ATOM 533 C C . GLU A 1 75 ? 19.905 14.392 -9.514 1.00 46.31 75 GLU A C 1
ATOM 535 O O . GLU A 1 75 ? 19.695 13.192 -9.353 1.00 46.31 75 GLU A O 1
ATOM 540 N N . ASN A 1 76 ? 19.059 15.137 -10.248 1.00 45.28 76 ASN A N 1
ATOM 541 C CA . ASN A 1 76 ? 17.845 14.604 -10.910 1.00 45.28 76 ASN A CA 1
ATOM 542 C C . ASN A 1 76 ? 17.667 15.054 -12.377 1.00 45.28 76 ASN A C 1
ATOM 544 O O . ASN A 1 76 ? 16.555 15.388 -12.792 1.00 45.28 76 ASN A O 1
ATOM 548 N N . GLU A 1 77 ? 18.720 15.023 -13.197 1.00 44.53 77 GLU A N 1
ATOM 549 C CA . GLU A 1 77 ? 18.534 14.849 -14.651 1.00 44.53 77 GLU A CA 1
ATOM 550 C C . GLU A 1 77 ? 18.061 13.404 -14.905 1.00 44.53 77 GLU A C 1
ATOM 552 O O . GLU A 1 77 ? 18.828 12.509 -15.252 1.00 44.53 77 GLU A O 1
ATOM 557 N N . GLY A 1 78 ? 16.794 13.139 -14.577 1.00 53.31 78 GLY A N 1
ATOM 558 C CA . GLY A 1 78 ? 16.201 11.807 -14.596 1.00 53.31 78 GLY A CA 1
ATOM 559 C C . GLY A 1 78 ? 15.771 11.391 -15.997 1.00 53.31 78 GLY A C 1
ATOM 560 O O . GLY A 1 78 ? 15.156 12.167 -16.725 1.00 53.31 78 GLY A O 1
ATOM 561 N N . ASP A 1 79 ? 16.055 10.136 -16.341 1.00 66.88 79 ASP A N 1
ATOM 562 C CA . ASP A 1 79 ? 15.458 9.449 -17.481 1.00 66.88 79 ASP A CA 1
ATOM 563 C C . ASP A 1 79 ? 13.938 9.694 -17.503 1.00 66.88 79 ASP A C 1
ATOM 565 O O . ASP A 1 79 ? 13.219 9.378 -16.549 1.00 66.88 79 ASP A O 1
ATOM 569 N N . SER A 1 80 ? 13.453 10.277 -18.604 1.00 70.31 80 SER A N 1
ATOM 570 C CA . SER A 1 80 ? 12.032 10.568 -18.820 1.00 70.31 80 SER A CA 1
ATOM 571 C C . SER A 1 80 ? 11.138 9.327 -18.721 1.00 70.31 80 SER A C 1
ATOM 573 O O . SER A 1 80 ? 9.930 9.472 -18.545 1.00 70.31 80 SER A O 1
ATOM 575 N N . SER A 1 81 ? 11.713 8.118 -18.770 1.00 80.69 81 SER A N 1
ATOM 576 C CA . SER A 1 81 ? 11.005 6.859 -18.522 1.00 80.69 81 SER A CA 1
ATOM 577 C C . SER A 1 81 ? 10.362 6.773 -17.126 1.00 80.69 81 SER A C 1
ATOM 579 O O . SER A 1 81 ? 9.400 6.027 -16.960 1.00 80.69 81 SER A O 1
ATOM 581 N N . PHE A 1 82 ? 10.826 7.561 -16.143 1.00 84.12 82 PHE A N 1
ATOM 582 C CA . PHE A 1 82 ? 10.266 7.610 -14.780 1.00 84.12 82 PHE A CA 1
ATOM 583 C C . PHE A 1 82 ? 9.343 8.815 -14.526 1.00 84.12 82 PHE A C 1
ATOM 585 O O . PHE A 1 82 ? 8.974 9.103 -13.379 1.00 84.12 82 PHE A O 1
ATOM 592 N N . ALA A 1 83 ? 8.947 9.511 -15.593 1.00 83.19 83 ALA A N 1
ATOM 593 C CA . ALA A 1 83 ? 7.822 10.432 -15.565 1.00 83.19 83 ALA A CA 1
ATOM 594 C C . ALA A 1 83 ? 6.496 9.665 -15.424 1.00 83.19 83 ALA A C 1
ATOM 596 O O . ALA A 1 83 ? 6.350 8.546 -15.910 1.00 83.19 83 ALA A O 1
ATOM 597 N N . GLY A 1 84 ? 5.499 10.287 -14.790 1.00 84.31 84 GLY A N 1
ATOM 598 C CA . GLY A 1 84 ? 4.141 9.733 -14.692 1.00 84.31 84 GLY A CA 1
ATOM 599 C C . GLY A 1 84 ? 3.631 9.530 -13.268 1.00 84.31 84 GLY A C 1
ATOM 600 O O . GLY A 1 84 ? 2.609 8.875 -13.074 1.00 84.31 84 GLY A O 1
ATOM 601 N N . LEU A 1 85 ? 4.301 10.098 -12.259 1.00 89.81 85 LEU A N 1
ATOM 602 C CA . LEU A 1 85 ? 3.734 10.144 -10.913 1.00 89.81 85 LEU A CA 1
ATOM 603 C C . LEU A 1 85 ? 2.447 10.984 -10.928 1.00 89.81 85 LEU A C 1
ATOM 605 O O . LEU A 1 85 ? 2.463 12.150 -11.326 1.00 89.81 85 LEU A O 1
ATOM 609 N N . GLY A 1 86 ? 1.341 10.385 -10.485 1.00 90.94 86 GLY A N 1
ATOM 610 C CA . GLY A 1 86 ? 0.047 11.056 -10.385 1.00 90.94 86 GLY A CA 1
ATOM 611 C C . GLY A 1 86 ? 0.029 12.215 -9.373 1.00 90.94 86 GLY A C 1
ATOM 612 O O . GLY A 1 86 ? 0.949 12.364 -8.562 1.00 90.94 86 GLY A O 1
ATOM 613 N N . PRO A 1 87 ? -1.033 13.044 -9.386 1.00 91.12 87 PRO A N 1
ATOM 614 C CA . PRO A 1 87 ? -1.173 14.189 -8.481 1.00 91.12 87 PRO A CA 1
ATOM 615 C C . PRO A 1 87 ? -1.244 13.773 -7.002 1.00 91.12 87 PRO A C 1
ATOM 617 O O . PRO A 1 87 ? -0.715 14.469 -6.129 1.00 91.12 87 PRO A O 1
ATOM 620 N N . THR A 1 88 ? -1.847 12.617 -6.736 1.00 94.19 88 THR A N 1
ATOM 621 C CA . THR A 1 88 ? -1.911 11.930 -5.444 1.00 94.19 88 THR A CA 1
ATOM 622 C C . THR A 1 88 ? -1.350 10.513 -5.590 1.00 94.19 88 THR A C 1
ATOM 624 O O . THR A 1 88 ? -1.395 9.925 -6.672 1.00 94.19 88 THR A O 1
ATOM 627 N N . PHE A 1 89 ? -0.724 9.991 -4.532 1.00 93.62 89 PHE A N 1
ATOM 628 C CA . PHE A 1 89 ? -0.047 8.688 -4.540 1.00 93.62 89 PHE A CA 1
ATOM 629 C C . PHE A 1 89 ? 0.209 8.156 -3.119 1.00 93.62 89 PHE A C 1
ATOM 631 O O . PHE A 1 89 ? 0.173 8.902 -2.141 1.00 93.62 89 PHE A O 1
ATOM 638 N N . ASP A 1 90 ? 0.547 6.869 -3.001 1.00 92.19 90 ASP A N 1
ATOM 639 C CA . ASP A 1 90 ? 0.980 6.246 -1.737 1.00 92.19 90 ASP A CA 1
ATOM 640 C C . ASP A 1 90 ? 2.504 6.241 -1.567 1.00 92.19 90 ASP A C 1
ATOM 642 O O . ASP A 1 90 ? 3.042 6.512 -0.488 1.00 92.19 90 ASP A O 1
ATOM 646 N N . ALA A 1 91 ? 3.231 5.984 -2.656 1.00 92.56 91 ALA A N 1
ATOM 647 C CA . ALA A 1 91 ? 4.684 5.931 -2.668 1.00 92.56 91 ALA A CA 1
ATOM 648 C C . ALA A 1 91 ? 5.264 6.337 -4.032 1.00 92.56 91 ALA A C 1
ATOM 650 O O . ALA A 1 91 ? 4.699 5.976 -5.057 1.00 92.56 91 ALA A O 1
ATOM 651 N N . PRO A 1 92 ? 6.408 7.048 -4.059 1.00 91.94 92 PRO A N 1
ATOM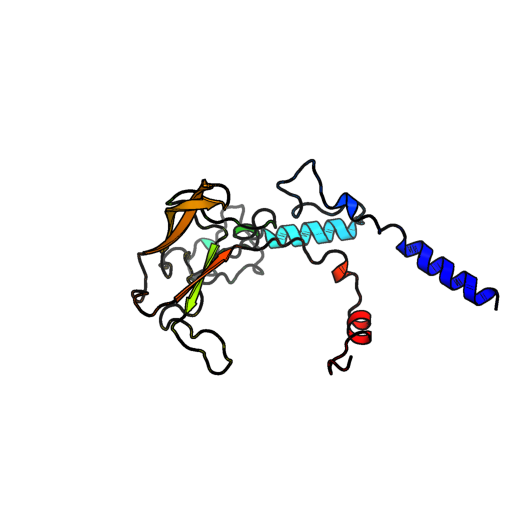 652 C CA . PRO A 1 92 ? 7.067 7.443 -5.303 1.00 91.94 92 PRO A CA 1
ATOM 653 C C . PRO A 1 92 ? 8.055 6.389 -5.833 1.00 91.94 92 PRO A C 1
ATOM 655 O O . PRO A 1 92 ? 8.682 6.621 -6.854 1.00 91.94 92 PRO A O 1
ATOM 658 N N . ALA A 1 93 ? 8.279 5.284 -5.116 1.00 93.00 93 ALA A N 1
ATOM 659 C CA . ALA A 1 93 ? 9.207 4.215 -5.493 1.00 93.00 93 ALA A CA 1
ATOM 660 C C . ALA A 1 93 ? 8.799 2.906 -4.807 1.00 93.00 93 ALA A C 1
ATOM 662 O O . ALA A 1 93 ? 8.281 2.943 -3.685 1.00 93.00 93 ALA A O 1
ATOM 663 N N . CYS A 1 94 ? 9.112 1.758 -5.409 1.00 92.38 94 CYS A N 1
ATOM 664 C CA . CYS A 1 94 ? 8.811 0.436 -4.844 1.00 92.38 94 CYS A CA 1
ATOM 665 C C . CYS A 1 94 ? 9.445 0.273 -3.451 1.00 92.38 94 CYS A C 1
ATOM 667 O O . CYS A 1 94 ? 8.779 -0.096 -2.477 1.00 92.38 94 CYS A O 1
ATOM 669 N N . ALA A 1 95 ? 10.717 0.669 -3.330 1.00 92.12 95 ALA A N 1
ATOM 670 C CA . ALA A 1 95 ? 11.483 0.623 -2.086 1.00 92.12 95 ALA A CA 1
ATOM 671 C C . ALA A 1 95 ? 10.916 1.496 -0.951 1.00 92.12 95 ALA A C 1
ATOM 673 O O . ALA A 1 95 ? 11.283 1.292 0.209 1.00 92.12 95 ALA A O 1
ATOM 674 N N . ALA A 1 96 ? 10.044 2.468 -1.251 1.00 92.19 96 ALA A N 1
ATOM 675 C CA . ALA A 1 96 ? 9.464 3.333 -0.225 1.00 92.19 96 ALA A CA 1
ATOM 676 C C . ALA A 1 96 ? 8.448 2.583 0.653 1.00 92.19 96 ALA A C 1
ATOM 678 O O . ALA A 1 96 ? 8.388 2.847 1.855 1.00 92.19 96 ALA A O 1
ATOM 679 N N . CYS A 1 97 ? 7.711 1.625 0.078 1.00 92.38 97 CYS A N 1
ATOM 680 C CA . CYS A 1 97 ? 6.831 0.728 0.830 1.00 92.38 97 CYS A CA 1
ATOM 681 C C . CYS A 1 97 ? 7.527 -0.584 1.199 1.00 92.38 97 CYS A C 1
ATOM 683 O O . CYS A 1 97 ? 7.413 -1.042 2.339 1.00 92.38 97 CYS A O 1
ATOM 685 N N . HIS A 1 98 ? 8.291 -1.158 0.273 1.00 91.75 98 HIS A N 1
ATOM 686 C CA . HIS A 1 98 ? 8.994 -2.428 0.439 1.00 91.75 98 HIS A CA 1
ATOM 687 C C . HIS A 1 98 ? 10.436 -2.183 0.898 1.00 91.75 98 HIS A C 1
ATOM 689 O O . HIS A 1 98 ? 11.400 -2.341 0.144 1.00 91.75 98 HIS A O 1
ATOM 695 N N . VAL A 1 99 ? 10.585 -1.721 2.141 1.00 88.88 99 VAL A N 1
ATOM 696 C CA . VAL A 1 99 ? 11.873 -1.285 2.700 1.00 88.88 99 VAL A CA 1
ATOM 697 C C . VAL A 1 99 ? 12.889 -2.425 2.635 1.00 88.88 99 VAL A C 1
ATOM 699 O O . VAL A 1 99 ? 12.693 -3.473 3.247 1.00 88.88 99 VAL A O 1
ATOM 702 N N . ARG A 1 100 ? 13.993 -2.202 1.906 1.00 87.25 100 ARG A N 1
ATOM 703 C CA . ARG A 1 100 ? 15.039 -3.212 1.633 1.00 87.25 100 ARG A CA 1
ATOM 704 C C . ARG A 1 100 ? 14.497 -4.484 0.964 1.00 87.25 100 ARG A C 1
ATOM 706 O O . ARG A 1 100 ? 14.961 -5.583 1.263 1.00 87.25 100 ARG A O 1
ATOM 713 N N . ALA A 1 101 ? 13.476 -4.321 0.118 1.00 88.56 101 ALA A N 1
ATOM 714 C CA . ALA A 1 101 ? 12.693 -5.404 -0.482 1.00 88.56 101 ALA A CA 1
ATOM 715 C C . ALA A 1 101 ? 12.065 -6.360 0.556 1.00 88.56 101 ALA A C 1
ATOM 717 O O . ALA A 1 101 ? 11.561 -7.432 0.235 1.00 88.56 101 ALA A O 1
ATOM 718 N N . GLY A 1 102 ? 12.070 -5.962 1.828 1.00 87.81 102 GLY A N 1
ATOM 719 C CA . GLY A 1 102 ? 11.525 -6.715 2.937 1.00 87.81 102 GLY A CA 1
ATOM 720 C C . GLY A 1 102 ? 10.068 -6.387 3.199 1.00 87.81 102 GLY A C 1
ATOM 721 O O . GLY A 1 102 ? 9.484 -5.451 2.648 1.00 87.81 102 GLY A O 1
ATOM 722 N N . ARG A 1 103 ? 9.494 -7.174 4.108 1.00 88.81 103 ARG A N 1
ATOM 723 C CA . ARG A 1 103 ? 8.149 -6.942 4.612 1.00 88.81 103 ARG A CA 1
ATOM 724 C C . ARG A 1 103 ? 8.109 -5.619 5.371 1.00 88.81 103 ARG A C 1
ATOM 726 O O . ARG A 1 103 ? 8.946 -5.353 6.236 1.00 88.81 103 ARG A O 1
ATOM 733 N N . GLY A 1 104 ? 7.097 -4.819 5.069 1.00 90.19 104 GLY A N 1
ATOM 734 C CA . GLY A 1 104 ? 6.773 -3.629 5.831 1.00 90.19 104 GLY A CA 1
ATOM 735 C C . GLY A 1 104 ? 6.362 -3.948 7.267 1.00 90.19 104 GLY A C 1
ATOM 736 O O . GLY A 1 104 ? 6.182 -5.099 7.670 1.00 90.19 104 GLY A O 1
ATOM 737 N N . ARG A 1 105 ? 6.145 -2.894 8.048 1.00 90.06 105 ARG A N 1
ATOM 738 C CA . ARG A 1 105 ? 5.554 -3.005 9.382 1.00 90.06 105 ARG A CA 1
ATOM 739 C C . ARG A 1 105 ? 4.543 -1.889 9.617 1.00 90.06 105 ARG A C 1
ATOM 741 O O . ARG A 1 105 ? 4.674 -0.824 9.011 1.00 90.06 105 ARG A O 1
ATOM 748 N N . PRO A 1 106 ? 3.569 -2.096 10.514 1.00 88.88 106 PRO A N 1
ATOM 749 C CA . PRO A 1 106 ? 2.749 -0.996 10.987 1.00 88.88 106 PRO A CA 1
ATOM 750 C C . PRO A 1 106 ? 3.592 0.016 11.796 1.00 88.88 106 PRO A C 1
ATOM 752 O O . PRO A 1 106 ? 4.708 -0.307 12.240 1.00 88.88 106 PRO A O 1
ATOM 755 N N . PRO A 1 107 ? 3.088 1.248 11.994 1.00 89.50 107 PRO A N 1
ATOM 756 C CA . PRO A 1 107 ? 3.729 2.221 12.877 1.00 89.50 107 PRO A CA 1
ATOM 757 C C . PRO A 1 107 ? 3.808 1.669 14.306 1.00 89.50 107 PRO A C 1
ATOM 759 O O . PRO A 1 107 ? 2.877 1.040 14.798 1.00 89.50 107 PRO A O 1
ATOM 762 N N . LEU A 1 108 ? 4.923 1.895 14.995 1.00 87.25 108 LEU A N 1
ATOM 763 C CA . LEU A 1 108 ? 5.102 1.450 16.380 1.00 87.25 108 LEU A CA 1
ATOM 764 C C . LEU A 1 108 ? 4.578 2.476 17.380 1.00 87.25 108 LEU A C 1
ATOM 766 O O . LEU A 1 108 ? 4.187 2.097 18.486 1.00 87.25 108 LEU A O 1
ATOM 770 N N . ARG A 1 109 ? 4.567 3.749 16.984 1.00 85.50 109 ARG A N 1
ATOM 771 C CA . ARG A 1 109 ? 4.173 4.899 17.801 1.00 85.50 109 ARG A CA 1
ATOM 772 C C . ARG A 1 109 ? 3.220 5.804 17.029 1.00 85.50 109 ARG A C 1
ATOM 774 O O . ARG A 1 109 ? 3.314 5.919 15.807 1.00 85.50 109 ARG A O 1
ATOM 781 N N . GLN A 1 110 ? 2.331 6.467 17.760 1.00 82.38 110 GLN A N 1
ATOM 782 C CA . GLN A 1 110 ? 1.427 7.457 17.189 1.00 82.38 110 GLN A CA 1
ATOM 783 C C . GLN A 1 110 ? 2.223 8.570 16.492 1.00 82.38 110 GLN A C 1
ATOM 785 O O . GLN A 1 110 ? 3.287 8.979 16.958 1.00 82.38 110 GLN A O 1
ATOM 790 N N . GLY A 1 111 ? 1.724 9.025 15.342 1.00 80.56 111 GLY A N 1
ATOM 791 C CA . GLY A 1 111 ? 2.377 10.054 14.529 1.00 80.56 111 GLY A CA 1
ATOM 792 C C . GLY A 1 111 ? 3.601 9.574 13.742 1.00 80.56 111 GLY A C 1
ATOM 793 O O . GLY A 1 111 ? 4.203 10.367 13.021 1.00 80.56 111 GLY A O 1
ATOM 794 N N . GLU A 1 112 ? 3.984 8.295 13.835 1.00 87.12 112 GLU A N 1
ATOM 795 C CA . GLU A 1 112 ? 4.968 7.731 12.914 1.00 87.12 112 GLU A CA 1
ATOM 796 C C . GLU A 1 112 ? 4.435 7.743 11.477 1.00 87.12 112 GLU A C 1
ATOM 798 O O . GLU A 1 112 ? 3.273 7.426 11.224 1.00 87.12 112 GLU A O 1
ATOM 803 N N . MET A 1 113 ? 5.306 8.094 10.529 1.00 82.00 113 MET A N 1
ATOM 804 C CA . MET A 1 113 ? 4.974 8.070 9.111 1.00 82.00 113 MET A CA 1
ATOM 805 C C . MET A 1 113 ? 4.622 6.648 8.658 1.00 82.00 113 MET A C 1
ATOM 807 O O . MET A 1 113 ? 5.353 5.693 8.919 1.00 82.00 113 MET A O 1
ATOM 811 N N . LEU A 1 114 ? 3.522 6.526 7.921 1.00 88.56 114 LEU A N 1
ATOM 812 C CA . LEU A 1 114 ? 3.025 5.266 7.378 1.00 88.56 114 LEU A CA 1
ATOM 813 C C . LEU A 1 114 ? 3.740 4.941 6.061 1.00 88.56 114 LEU A C 1
ATOM 815 O O . LEU A 1 114 ? 3.196 5.141 4.984 1.00 88.56 114 LEU A O 1
ATOM 819 N N . SER A 1 115 ? 4.993 4.491 6.133 1.00 86.31 115 SER A N 1
ATOM 820 C CA . SER A 1 115 ? 5.796 4.232 4.926 1.00 86.31 115 SER A CA 1
ATOM 821 C C . SER A 1 115 ? 5.367 2.978 4.161 1.00 86.31 115 SER A C 1
ATOM 823 O O . SER A 1 115 ? 5.454 2.946 2.941 1.00 86.31 115 SER A O 1
ATOM 825 N N . SER A 1 116 ? 4.911 1.944 4.871 1.00 93.06 116 SER A N 1
ATOM 826 C CA . SER A 1 116 ? 4.670 0.600 4.317 1.00 93.06 116 SER A CA 1
ATOM 827 C C . SER A 1 116 ? 3.245 0.096 4.549 1.00 93.06 116 SER A C 1
ATOM 829 O O . SER A 1 116 ? 3.003 -1.110 4.483 1.00 93.06 116 SER A O 1
ATOM 831 N N . LEU A 1 117 ? 2.331 1.005 4.888 1.00 93.88 117 LEU A N 1
ATOM 832 C CA . LEU A 1 117 ? 0.932 0.717 5.168 1.00 93.88 117 LEU A CA 1
ATOM 833 C C . LEU A 1 117 ? 0.071 1.540 4.216 1.00 93.88 117 LEU A C 1
ATOM 835 O O . LEU A 1 117 ? 0.153 2.765 4.240 1.00 93.88 117 LEU A O 1
ATOM 839 N N . LEU A 1 118 ? -0.765 0.863 3.436 1.00 94.50 118 LEU A N 1
ATOM 840 C CA . LEU A 1 118 ? -1.824 1.486 2.641 1.00 94.50 118 LEU A CA 1
ATOM 841 C C . LEU A 1 118 ? -3.191 1.084 3.191 1.00 94.50 118 LEU A C 1
ATOM 843 O O . LEU A 1 118 ? -3.316 0.071 3.890 1.00 94.50 118 LEU A O 1
ATOM 847 N N . ILE A 1 119 ? -4.221 1.857 2.862 1.00 95.88 119 ILE A N 1
ATOM 848 C CA . ILE A 1 119 ? -5.602 1.557 3.239 1.00 95.88 119 ILE A CA 1
ATOM 849 C C . ILE A 1 119 ? -6.435 1.335 1.989 1.00 95.88 119 ILE A C 1
ATOM 851 O O . ILE A 1 119 ? -6.611 2.255 1.194 1.00 95.88 119 ILE A O 1
ATOM 855 N N . ARG A 1 120 ? -7.014 0.139 1.873 1.00 97.25 120 ARG A N 1
ATOM 856 C CA . ARG A 1 120 ? -8.122 -0.100 0.948 1.00 97.25 120 ARG A CA 1
ATOM 857 C C . ARG A 1 120 ? -9.414 0.443 1.539 1.00 97.25 120 ARG A C 1
ATOM 859 O O . ARG A 1 120 ? -9.654 0.261 2.734 1.00 97.25 120 ARG A O 1
ATOM 866 N N . LEU A 1 121 ? -10.227 1.075 0.705 1.00 96.62 121 LEU A N 1
ATOM 867 C CA . LEU A 1 121 ? -11.506 1.677 1.066 1.00 96.62 121 LEU A CA 1
ATOM 868 C C . LEU A 1 121 ? -12.643 1.015 0.298 1.00 96.62 121 LEU A C 1
ATOM 870 O O . LEU A 1 121 ? -12.473 0.574 -0.834 1.00 96.62 121 LEU A O 1
ATOM 874 N N . SER A 1 122 ? -13.811 0.932 0.921 1.00 96.62 122 SER A N 1
ATOM 875 C CA . SER A 1 122 ? -15.023 0.457 0.255 1.00 96.62 122 SER A CA 1
ATOM 876 C C . SER A 1 122 ? -16.271 0.903 1.002 1.00 96.62 122 SER A C 1
ATOM 878 O O . SER A 1 122 ? -16.191 1.331 2.149 1.00 96.62 122 SER A O 1
ATOM 880 N N . ASN A 1 123 ? -17.426 0.759 0.367 1.00 94.81 123 ASN A N 1
ATOM 881 C CA . ASN A 1 123 ? -18.727 0.763 1.026 1.00 94.81 123 ASN A CA 1
ATOM 882 C C . ASN A 1 123 ? -19.300 -0.665 1.039 1.00 94.81 123 ASN A C 1
ATOM 884 O O . ASN A 1 123 ? -18.870 -1.499 0.238 1.00 94.81 123 ASN A O 1
ATOM 888 N N . PRO A 1 124 ? -20.289 -0.969 1.899 1.00 95.56 124 PRO A N 1
ATOM 889 C CA . PRO A 1 124 ? -20.898 -2.287 1.944 1.00 95.56 124 PRO A CA 1
ATOM 890 C C . PRO A 1 124 ? -21.493 -2.717 0.598 1.00 95.56 124 PRO A C 1
ATOM 892 O O . PRO A 1 124 ? -22.019 -1.907 -0.181 1.00 95.56 124 PRO A O 1
ATOM 895 N N . GLY A 1 125 ? -21.441 -4.027 0.369 1.00 94.44 125 GLY A N 1
ATOM 896 C CA . GLY A 1 125 ? -21.872 -4.678 -0.862 1.00 94.44 125 GLY A CA 1
ATOM 897 C C . GLY A 1 125 ? -20.722 -4.957 -1.828 1.00 94.44 125 GLY A C 1
ATOM 898 O O . GLY A 1 125 ? -19.559 -4.653 -1.561 1.00 94.44 125 GLY A O 1
ATOM 899 N N . VAL A 1 126 ? -21.080 -5.543 -2.965 1.00 95.94 126 VAL A N 1
ATOM 900 C CA . VAL A 1 126 ? -20.155 -5.911 -4.038 1.00 95.94 126 VAL A CA 1
ATOM 901 C C . VAL A 1 126 ? -20.530 -5.210 -5.339 1.00 95.94 126 VAL A C 1
ATOM 903 O O . VAL A 1 126 ? -21.673 -4.778 -5.514 1.00 95.94 126 VAL A O 1
ATOM 906 N N . ASP A 1 127 ? -19.561 -5.037 -6.226 1.00 91.25 127 ASP A N 1
ATOM 907 C CA . ASP A 1 127 ? -19.796 -4.566 -7.584 1.00 91.25 127 ASP A CA 1
ATOM 908 C C . ASP A 1 127 ? -20.275 -5.706 -8.507 1.00 91.25 127 ASP A C 1
ATOM 910 O O . ASP A 1 127 ? -20.513 -6.837 -8.077 1.00 91.25 127 ASP A O 1
ATOM 914 N N . LYS A 1 128 ? -20.418 -5.409 -9.804 1.00 93.06 128 LYS A N 1
ATOM 915 C CA . LYS A 1 128 ? -20.854 -6.376 -10.830 1.00 93.06 128 LYS A CA 1
ATOM 916 C C . LYS A 1 128 ? -19.915 -7.580 -11.011 1.00 93.06 128 LYS A C 1
ATOM 918 O O . LYS A 1 128 ? -20.299 -8.536 -11.677 1.00 93.06 128 LYS A O 1
ATOM 923 N N . HIS A 1 129 ? -18.701 -7.520 -10.468 1.00 93.38 129 HIS A N 1
ATOM 924 C CA . HIS A 1 129 ? -17.682 -8.565 -10.541 1.00 93.38 129 HIS A CA 1
ATOM 925 C C . HIS A 1 129 ? -17.441 -9.241 -9.182 1.00 93.38 129 HIS A C 1
ATOM 927 O O . HIS A 1 129 ? -16.556 -10.085 -9.072 1.00 93.38 129 HIS A O 1
ATOM 933 N N . GLY A 1 130 ? -18.219 -8.898 -8.148 1.00 94.38 130 GLY A N 1
ATOM 934 C CA . GLY A 1 130 ? -18.057 -9.453 -6.804 1.00 94.38 130 GLY A CA 1
ATOM 935 C C . GLY A 1 130 ? -16.977 -8.763 -5.960 1.00 94.38 130 GLY A C 1
ATOM 936 O O . GLY A 1 130 ? -16.741 -9.185 -4.828 1.00 94.38 130 GLY A O 1
ATOM 937 N N . ALA A 1 131 ? -16.333 -7.705 -6.461 1.00 93.75 131 ALA A N 1
ATOM 938 C CA . ALA A 1 131 ? -15.327 -6.958 -5.710 1.00 93.75 131 ALA A CA 1
ATOM 939 C C . ALA A 1 131 ? -15.986 -5.975 -4.721 1.00 93.75 131 ALA A C 1
ATOM 941 O O . ALA A 1 131 ? -17.125 -5.557 -4.945 1.00 93.75 131 ALA A O 1
ATOM 942 N N . PRO A 1 132 ? -15.306 -5.566 -3.630 1.00 95.88 132 PRO A N 1
ATOM 943 C CA . PRO A 1 132 ? -15.824 -4.536 -2.731 1.00 95.88 132 PRO A CA 1
ATOM 944 C C . PRO A 1 132 ? -16.180 -3.255 -3.490 1.00 95.88 132 PRO A C 1
ATOM 946 O O . PRO A 1 132 ? -15.406 -2.791 -4.327 1.00 95.88 132 PRO A O 1
ATOM 949 N N . ARG A 1 133 ? -17.334 -2.654 -3.184 1.00 96.00 133 ARG A N 1
ATOM 950 C CA . ARG A 1 133 ? -17.749 -1.409 -3.846 1.00 96.00 133 ARG A CA 1
ATOM 951 C C . ARG A 1 133 ? -16.817 -0.253 -3.462 1.00 96.00 133 ARG A C 1
ATOM 953 O O . ARG A 1 133 ? -16.748 0.051 -2.272 1.00 96.00 133 ARG A O 1
ATOM 960 N N . PRO A 1 134 ? -16.168 0.441 -4.415 1.00 95.06 134 PRO A N 1
ATOM 961 C CA . PRO A 1 134 ? -15.309 1.582 -4.106 1.00 95.06 134 PRO A CA 1
ATOM 962 C C . PRO A 1 134 ? -16.064 2.710 -3.392 1.00 95.06 134 PRO A C 1
ATOM 964 O O . PRO A 1 134 ? -17.261 2.924 -3.617 1.00 95.06 134 PRO A O 1
ATOM 967 N N . HIS A 1 135 ? -15.360 3.458 -2.546 1.00 95.12 135 HIS A N 1
ATOM 968 C CA . HIS A 1 135 ? -15.894 4.666 -1.932 1.00 95.12 135 HIS A CA 1
ATOM 969 C C . HIS A 1 135 ? -16.138 5.739 -3.014 1.00 95.12 135 HIS A C 1
ATOM 971 O O . HIS A 1 135 ? -15.242 6.010 -3.813 1.00 95.12 135 HIS A O 1
ATOM 977 N N . PRO A 1 136 ? -17.300 6.417 -3.044 1.00 92.06 136 PRO A N 1
ATOM 978 C CA . PRO A 1 136 ? -17.663 7.320 -4.142 1.00 92.06 136 PRO A CA 1
ATOM 979 C C . PRO A 1 136 ? -16.718 8.516 -4.318 1.00 92.06 136 PRO A C 1
ATOM 981 O O . PRO A 1 136 ? -16.594 9.029 -5.422 1.00 92.06 136 PRO A O 1
ATOM 984 N N . ALA A 1 137 ? -16.057 8.957 -3.244 1.00 93.19 137 ALA A N 1
ATOM 985 C CA . ALA A 1 137 ? -15.121 10.084 -3.284 1.00 93.19 137 ALA A CA 1
ATOM 986 C C . ALA A 1 137 ? -13.636 9.692 -3.296 1.00 93.19 137 ALA A C 1
ATOM 988 O O . ALA A 1 137 ? -12.807 10.544 -3.580 1.00 93.19 137 ALA A O 1
ATOM 989 N N . TYR A 1 138 ? -13.301 8.444 -2.950 1.00 94.94 138 TYR A N 1
ATOM 990 C CA . TYR A 1 138 ? -11.911 8.014 -2.708 1.00 94.94 138 TYR A CA 1
ATOM 991 C C . TYR A 1 138 ? -11.527 6.741 -3.462 1.00 94.94 138 TYR A C 1
ATOM 993 O O . TYR A 1 138 ? -10.434 6.220 -3.289 1.00 94.94 138 TYR A O 1
ATOM 10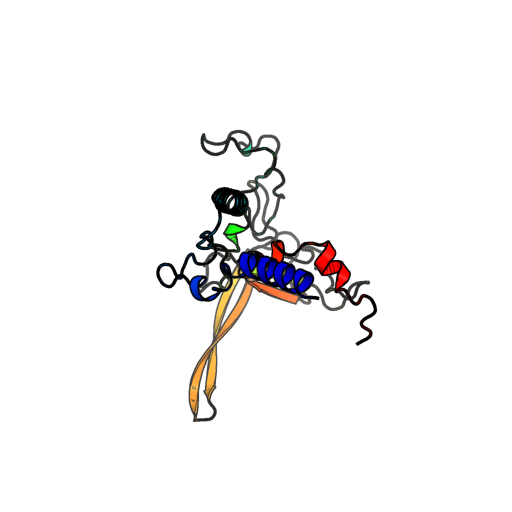01 N N . GLY A 1 139 ? -12.440 6.185 -4.260 1.00 94.62 139 GLY A N 1
ATOM 1002 C CA . GLY A 1 139 ? -12.208 4.911 -4.917 1.00 94.62 139 GLY A CA 1
ATOM 1003 C C . GLY A 1 139 ? -11.962 3.785 -3.912 1.00 94.62 139 GLY A C 1
ATOM 1004 O O . GLY A 1 139 ? -12.615 3.693 -2.870 1.00 94.62 139 GLY A O 1
ATOM 1005 N N . ASP A 1 140 ? -11.051 2.889 -4.259 1.00 95.50 140 ASP A N 1
ATOM 1006 C CA . ASP A 1 140 ? -10.767 1.661 -3.522 1.00 95.50 140 ASP A CA 1
ATOM 1007 C C . ASP A 1 140 ? -9.501 1.746 -2.651 1.00 95.50 140 ASP A C 1
ATOM 1009 O O . ASP A 1 140 ? -9.164 0.777 -1.962 1.00 95.50 140 ASP A O 1
ATOM 1013 N N . GLN A 1 141 ? -8.791 2.878 -2.656 1.00 95.75 141 GLN A N 1
ATOM 1014 C CA . GLN A 1 141 ? -7.537 3.074 -1.932 1.00 95.75 141 GLN A CA 1
ATOM 1015 C C . GLN A 1 141 ? -7.315 4.547 -1.593 1.00 95.75 141 GLN A C 1
ATOM 1017 O O . GLN A 1 141 ? -7.393 5.398 -2.466 1.00 95.75 141 GLN A O 1
ATOM 1022 N N . LEU A 1 142 ? -6.985 4.833 -0.332 1.00 95.88 142 LEU A N 1
ATOM 1023 C CA . LEU A 1 142 ? -6.687 6.194 0.115 1.00 95.88 142 LEU A CA 1
ATOM 1024 C C . LEU A 1 142 ? -5.256 6.598 -0.250 1.00 95.88 142 LEU A C 1
ATOM 1026 O O . LEU A 1 142 ? -4.318 6.017 0.293 1.00 95.88 142 LEU A O 1
ATOM 1030 N N . GLN A 1 143 ? -5.091 7.663 -1.031 1.00 94.81 143 GLN A N 1
ATOM 1031 C CA . GLN A 1 143 ? -3.779 8.195 -1.404 1.00 94.81 143 GLN A CA 1
ATOM 1032 C C . GLN A 1 143 ? -3.341 9.334 -0.470 1.00 94.81 143 GLN A C 1
ATOM 1034 O O . GLN A 1 143 ? -3.734 10.498 -0.600 1.00 94.81 143 GLN A O 1
ATOM 1039 N N . GLY A 1 144 ? -2.498 8.991 0.507 1.00 92.56 144 GLY A N 1
ATOM 1040 C CA . GLY A 1 144 ? -2.106 9.898 1.596 1.00 92.56 144 GLY A CA 1
ATOM 1041 C C . GLY A 1 144 ? -1.030 10.940 1.259 1.00 92.56 144 GLY A C 1
ATOM 1042 O O . GLY A 1 144 ? -0.684 11.764 2.115 1.00 92.56 144 GLY A O 1
ATOM 1043 N N . ARG A 1 145 ? -0.456 10.904 0.051 1.00 92.56 145 ARG A N 1
ATOM 1044 C CA . ARG A 1 145 ? 0.599 11.825 -0.403 1.00 92.56 145 ARG A CA 1
ATOM 1045 C C . ARG A 1 145 ? 0.194 12.481 -1.711 1.00 92.56 145 ARG A C 1
ATOM 1047 O O . ARG A 1 145 ? -0.678 11.999 -2.425 1.00 92.56 145 ARG A O 1
ATOM 1054 N N . SER A 1 146 ? 0.861 13.581 -2.018 1.00 93.12 146 SER A N 1
ATOM 1055 C CA . SER A 1 146 ? 0.606 14.369 -3.209 1.00 93.12 146 SER A CA 1
ATOM 1056 C C . SER A 1 146 ? 1.857 15.116 -3.647 1.00 93.12 146 SER A C 1
ATOM 1058 O O . SER A 1 146 ? 2.851 15.203 -2.913 1.00 93.12 146 SER A O 1
ATOM 1060 N N . ILE A 1 147 ? 1.808 15.638 -4.867 1.00 91.06 147 ILE A N 1
ATOM 1061 C CA . ILE A 1 147 ? 2.800 16.584 -5.378 1.00 91.06 147 ILE A CA 1
ATOM 1062 C C . ILE A 1 147 ? 2.591 17.979 -4.773 1.00 91.06 147 ILE A C 1
ATOM 1064 O O . ILE A 1 147 ? 1.566 18.268 -4.151 1.00 91.06 147 ILE A O 1
ATOM 1068 N N . ALA A 1 148 ? 3.571 18.865 -4.957 1.00 87.62 148 ALA A N 1
ATOM 1069 C CA . ALA A 1 148 ? 3.466 20.247 -4.499 1.00 87.62 148 ALA A CA 1
ATOM 1070 C C . ALA A 1 148 ? 2.238 20.947 -5.110 1.00 87.62 148 ALA A C 1
ATOM 1072 O O . ALA A 1 148 ? 1.952 20.801 -6.294 1.00 87.62 148 ALA A O 1
ATOM 1073 N N . GLY A 1 149 ? 1.509 21.706 -4.288 1.00 88.88 149 GLY A N 1
ATOM 1074 C CA . GLY A 1 149 ? 0.309 22.438 -4.712 1.00 88.88 149 GLY A CA 1
ATOM 1075 C C . GLY A 1 149 ? -0.973 21.600 -4.804 1.00 88.88 149 GLY A C 1
ATOM 1076 O O . GLY A 1 149 ? -2.050 22.178 -4.914 1.00 88.88 149 GLY A O 1
ATOM 1077 N N . VAL A 1 150 ? -0.891 20.270 -4.686 1.00 91.38 150 VAL A N 1
ATOM 1078 C CA . VAL A 1 150 ? -2.057 19.375 -4.668 1.00 91.38 150 VAL A CA 1
ATOM 1079 C C . VAL A 1 150 ? -2.307 18.883 -3.236 1.00 91.38 150 VAL A C 1
ATOM 1081 O O . VAL A 1 150 ? -1.368 18.414 -2.589 1.00 91.38 150 VAL A O 1
ATOM 1084 N N . PRO A 1 151 ? -3.535 18.963 -2.692 1.00 92.25 151 PRO A N 1
ATOM 1085 C CA . PRO A 1 151 ? -3.856 18.335 -1.411 1.00 92.25 151 PRO A CA 1
ATOM 1086 C C . PRO A 1 151 ? -3.906 16.797 -1.543 1.00 92.25 151 PRO A C 1
ATOM 1088 O O . PRO A 1 151 ? -4.438 16.301 -2.534 1.00 92.25 151 PRO A O 1
ATOM 1091 N N . PRO A 1 152 ? -3.396 16.022 -0.564 1.00 94.69 152 PRO A N 1
ATOM 1092 C CA . PRO A 1 152 ? -3.613 14.575 -0.537 1.00 94.69 152 PRO A CA 1
ATOM 1093 C C . PRO A 1 152 ? -5.093 14.265 -0.286 1.00 94.69 152 PRO A C 1
ATOM 1095 O O . PRO A 1 152 ? -5.803 15.084 0.299 1.00 94.69 152 PRO A O 1
ATOM 1098 N N . GLU A 1 153 ? -5.550 13.067 -0.650 1.00 96.19 153 GLU A N 1
ATOM 1099 C CA . GLU A 1 153 ? -6.959 12.673 -0.492 1.00 96.19 153 GLU A CA 1
ATOM 1100 C C . GLU A 1 153 ? -7.417 12.675 0.974 1.00 96.19 153 GLU A C 1
ATOM 1102 O O . GLU A 1 153 ? -8.565 12.992 1.305 1.00 96.19 153 GLU A O 1
ATOM 1107 N N . GLY A 1 154 ? -6.492 12.353 1.869 1.00 94.50 154 GLY A N 1
ATOM 1108 C CA . GLY A 1 154 ? -6.690 12.395 3.303 1.00 94.50 154 GLY A CA 1
ATOM 1109 C C . GLY A 1 154 ? -5.403 12.079 4.044 1.00 94.50 154 GLY A C 1
ATOM 1110 O O . GLY A 1 154 ? -4.352 11.828 3.451 1.00 94.50 154 GLY A O 1
ATOM 1111 N N . ARG A 1 155 ? -5.475 12.091 5.371 1.00 92.56 155 ARG A N 1
ATOM 1112 C CA . ARG A 1 155 ? -4.384 11.647 6.236 1.00 92.56 155 ARG A CA 1
ATOM 1113 C C . ARG A 1 155 ? -4.868 10.583 7.202 1.00 92.56 155 ARG A C 1
AT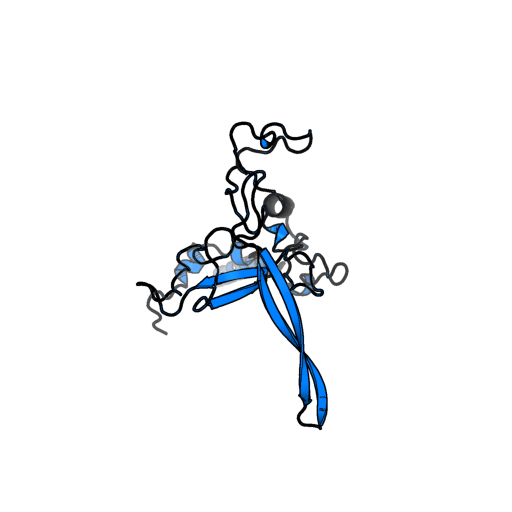OM 1115 O O . ARG A 1 155 ? -6.035 10.547 7.581 1.00 92.56 155 ARG A O 1
ATOM 1122 N N . LEU A 1 156 ? -3.930 9.747 7.624 1.00 91.75 156 LEU A N 1
ATOM 1123 C CA . LEU A 1 156 ? -4.150 8.669 8.574 1.00 91.75 156 LEU A CA 1
ATOM 1124 C C . LEU A 1 156 ? -3.046 8.686 9.631 1.00 91.75 156 LEU A C 1
ATOM 1126 O O . LEU A 1 156 ? -1.871 8.875 9.308 1.00 91.75 156 LEU A O 1
ATOM 1130 N N . PHE A 1 157 ? -3.415 8.431 10.881 1.00 92.12 157 PHE A N 1
ATOM 1131 C CA . PHE A 1 157 ? -2.492 7.893 11.877 1.00 92.12 157 PHE A CA 1
ATOM 1132 C C . PHE A 1 157 ? -3.099 6.658 12.544 1.00 92.12 157 PHE A C 1
ATOM 1134 O O . PHE A 1 157 ? -4.306 6.430 12.489 1.00 92.12 157 PHE A O 1
ATOM 1141 N N . VAL A 1 158 ? -2.237 5.847 13.154 1.00 93.19 158 VAL A N 1
ATOM 1142 C CA . VAL A 1 158 ? -2.643 4.648 13.891 1.00 93.19 158 VAL A CA 1
ATOM 1143 C C . VAL A 1 158 ? -2.375 4.879 15.368 1.00 93.19 158 VAL A C 1
ATOM 1145 O O . VAL A 1 158 ? -1.243 5.171 15.765 1.00 93.19 158 VAL A O 1
ATOM 1148 N N . GLU A 1 159 ? -3.419 4.739 16.169 1.00 92.44 159 GLU A N 1
ATOM 1149 C CA . GLU A 1 159 ? -3.321 4.607 17.618 1.00 92.44 159 GLU A CA 1
ATOM 1150 C C . GLU A 1 159 ? -3.386 3.135 18.007 1.00 92.44 159 GLU A C 1
ATOM 1152 O O . GLU A 1 159 ? -3.805 2.283 17.225 1.00 92.44 159 GLU A O 1
ATOM 1157 N N . TYR A 1 160 ? -2.959 2.823 19.226 1.00 92.31 160 TYR A N 1
ATOM 1158 C CA . TYR A 1 160 ? -3.070 1.477 19.768 1.00 92.31 160 TYR A CA 1
ATOM 1159 C C . TYR A 1 160 ? -3.759 1.525 21.117 1.00 92.31 160 TYR A C 1
ATOM 1161 O O . TYR A 1 160 ? -3.271 2.185 22.032 1.00 92.31 160 TYR A O 1
ATOM 1169 N N . SER A 1 161 ? -4.854 0.783 21.236 1.00 93.19 161 SER A N 1
ATOM 1170 C CA . SER A 1 161 ? -5.529 0.566 22.509 1.00 93.19 161 SER A CA 1
ATOM 1171 C C . SER A 1 161 ? -5.058 -0.757 23.126 1.00 93.19 161 SER A C 1
ATOM 1173 O O . SER A 1 161 ? -4.982 -1.761 22.404 1.00 93.19 161 SER A O 1
ATOM 1175 N N . PRO A 1 162 ? -4.693 -0.787 24.421 1.00 95.06 162 PRO A N 1
ATOM 1176 C CA . PRO A 1 162 ? -4.354 -2.025 25.104 1.00 95.06 162 PRO A CA 1
ATOM 1177 C C . PRO A 1 162 ? -5.595 -2.907 25.267 1.00 95.06 162 PRO A C 1
ATOM 1179 O O . PRO A 1 162 ? -6.645 -2.457 25.720 1.00 95.06 162 PRO A O 1
ATOM 1182 N N . GLU A 1 163 ? -5.450 -4.185 24.947 1.00 97.31 163 GLU A N 1
ATOM 1183 C CA . GLU A 1 163 ? -6.491 -5.194 25.103 1.00 97.31 163 GLU A CA 1
ATOM 1184 C C . GLU A 1 163 ? -5.967 -6.309 26.016 1.00 97.31 163 GLU A C 1
ATOM 1186 O O . GLU A 1 163 ? -5.154 -7.131 25.579 1.00 97.31 163 GLU A O 1
ATOM 1191 N N . PRO A 1 164 ? -6.346 -6.310 27.307 1.00 97.62 164 PRO A N 1
ATOM 1192 C CA . PRO A 1 164 ? -5.898 -7.332 28.238 1.00 97.62 164 PRO A CA 1
ATOM 1193 C C . PRO A 1 164 ? -6.554 -8.677 27.918 1.00 97.62 164 PRO A C 1
ATOM 1195 O O . PRO A 1 164 ? -7.712 -8.741 27.507 1.00 97.62 164 PRO A O 1
ATOM 1198 N N . GLY A 1 165 ? -5.823 -9.754 28.167 1.00 97.44 165 GLY A N 1
ATOM 1199 C CA . GLY A 1 165 ? -6.334 -11.115 28.088 1.00 97.44 165 GLY A CA 1
ATOM 1200 C C . GLY A 1 165 ? -5.546 -12.051 28.993 1.00 97.44 165 GLY A C 1
ATOM 1201 O O . GLY A 1 165 ? -4.649 -11.625 29.725 1.00 97.44 165 GLY A O 1
ATOM 1202 N N . GLN A 1 166 ? -5.911 -13.327 28.975 1.00 98.25 166 GLN A N 1
ATOM 1203 C CA . GLN A 1 166 ? -5.250 -14.368 29.754 1.00 98.25 166 GLN A CA 1
ATOM 1204 C C . GLN A 1 166 ? -5.116 -15.628 28.905 1.00 98.25 166 GLN A C 1
ATOM 1206 O O . GLN A 1 166 ? -6.017 -15.967 28.134 1.00 98.25 166 GLN A O 1
ATOM 1211 N N . PHE A 1 167 ? -3.983 -16.307 29.040 1.00 97.38 167 PHE A N 1
ATOM 1212 C CA . PHE A 1 167 ? -3.800 -17.652 28.510 1.00 97.38 167 PHE A CA 1
ATOM 1213 C C . PHE A 1 167 ? -4.652 -18.654 29.305 1.00 97.38 167 PHE A C 1
ATOM 1215 O O . PHE A 1 167 ? -5.157 -18.350 30.386 1.00 97.38 167 PHE A O 1
ATOM 1222 N N . SER A 1 168 ? -4.809 -19.874 28.787 1.00 97.62 168 SER A N 1
ATOM 1223 C CA . SER A 1 168 ? -5.609 -20.922 29.441 1.00 97.62 168 SER A CA 1
ATOM 1224 C C . SER A 1 168 ? -5.070 -21.358 30.809 1.00 97.62 168 SER A C 1
ATOM 1226 O O . SER A 1 168 ? -5.811 -21.941 31.592 1.00 97.62 168 SER A O 1
ATOM 1228 N N . ASP A 1 169 ? -3.793 -21.092 31.093 1.00 97.12 169 ASP A N 1
ATOM 1229 C CA . ASP A 1 169 ? -3.139 -21.353 32.381 1.00 97.12 169 ASP A CA 1
ATOM 1230 C C . ASP A 1 169 ? -3.286 -20.195 33.393 1.00 97.12 169 ASP A C 1
ATOM 1232 O O . ASP A 1 169 ? -2.769 -20.280 34.506 1.00 97.12 169 ASP A O 1
ATOM 1236 N N . GLY A 1 170 ? -3.993 -19.119 33.023 1.00 96.75 170 GLY A N 1
ATOM 1237 C CA . GLY A 1 170 ? -4.187 -17.921 33.846 1.00 96.75 170 GLY A CA 1
ATOM 1238 C C . GLY A 1 170 ? -3.082 -16.867 33.716 1.00 96.75 170 GLY A C 1
ATOM 1239 O O . GLY A 1 170 ? -3.190 -15.798 34.320 1.00 96.75 170 GLY A O 1
ATOM 1240 N N . THR A 1 171 ? -2.033 -17.110 32.922 1.00 98.06 171 THR A N 1
ATOM 1241 C CA . THR A 1 171 ? -0.971 -16.120 32.690 1.00 98.06 171 THR A CA 1
ATOM 1242 C C . THR A 1 171 ? -1.539 -14.907 31.930 1.00 98.06 171 THR A C 1
ATOM 1244 O O . THR A 1 171 ? -2.134 -15.082 30.862 1.00 98.06 171 THR A O 1
ATOM 1247 N N . PRO A 1 172 ? -1.380 -13.662 32.426 1.00 97.94 172 PRO A N 1
ATOM 1248 C CA . PRO A 1 172 ? -1.918 -12.483 31.756 1.00 97.94 172 PRO A CA 1
ATOM 1249 C C . PRO A 1 172 ? -1.081 -12.080 30.535 1.00 97.94 172 PRO A C 1
ATOM 1251 O O . PRO A 1 172 ? 0.147 -12.172 30.540 1.00 97.94 172 PRO A O 1
ATOM 1254 N N . TYR A 1 173 ? -1.747 -11.545 29.513 1.00 97.44 173 TYR A N 1
ATOM 1255 C CA . TYR A 1 173 ? -1.112 -10.867 28.384 1.00 97.44 173 TYR A CA 1
ATOM 1256 C C . TYR A 1 173 ? -1.833 -9.557 28.052 1.00 97.44 173 TYR A C 1
ATOM 1258 O O . TYR A 1 173 ? -2.957 -9.303 28.487 1.00 97.44 173 TYR A O 1
ATOM 1266 N N . GLN A 1 174 ? -1.192 -8.722 27.236 1.00 97.12 174 GLN A N 1
ATOM 1267 C CA . GLN A 1 174 ? -1.799 -7.515 26.687 1.00 97.12 174 GLN A CA 1
ATOM 1268 C C . GLN A 1 174 ? -1.542 -7.443 25.182 1.00 97.12 174 GLN A C 1
ATOM 1270 O O . GLN A 1 174 ? -0.394 -7.396 24.737 1.00 97.12 174 GLN A O 1
ATOM 1275 N N . LEU A 1 175 ? -2.617 -7.434 24.397 1.00 95.44 175 LEU A N 1
ATOM 1276 C CA . LEU A 1 175 ? -2.570 -7.180 22.963 1.00 95.44 175 LEU A CA 1
ATOM 1277 C C . LEU A 1 175 ? -2.633 -5.679 22.694 1.00 95.44 175 LEU A C 1
ATOM 1279 O O . LEU A 1 175 ? -3.081 -4.882 23.518 1.00 95.44 175 LEU A O 1
ATOM 1283 N N . ARG A 1 176 ? -2.186 -5.294 21.501 1.00 92.88 176 ARG A N 1
ATOM 1284 C CA . ARG A 1 176 ? -2.304 -3.930 20.991 1.00 92.88 176 ARG A CA 1
ATOM 1285 C C . ARG A 1 176 ? -3.303 -3.930 19.847 1.00 92.88 176 ARG A C 1
ATOM 1287 O O . ARG A 1 176 ? -2.986 -4.418 18.762 1.00 92.88 176 ARG A O 1
ATOM 1294 N N . ARG A 1 177 ? -4.480 -3.354 20.069 1.00 93.44 177 ARG A N 1
ATOM 1295 C CA . ARG A 1 177 ? -5.503 -3.208 19.035 1.00 93.44 177 ARG A CA 1
ATOM 1296 C C . ARG A 1 177 ? -5.268 -1.910 18.252 1.00 93.44 177 ARG A C 1
ATOM 1298 O O . ARG A 1 177 ? -5.304 -0.847 18.873 1.00 93.44 177 ARG A O 1
ATOM 1305 N N . PRO A 1 178 ? -5.003 -1.959 16.934 1.00 93.25 178 PRO A N 1
ATOM 1306 C CA . PRO A 1 178 ? -4.836 -0.752 16.134 1.00 93.25 178 PRO A CA 1
ATOM 1307 C C . PRO A 1 178 ? -6.173 -0.021 15.961 1.00 93.25 178 PRO A C 1
ATOM 1309 O O . PRO A 1 178 ? -7.200 -0.645 15.699 1.00 93.25 178 PRO A O 1
ATOM 1312 N N . VAL A 1 179 ? -6.139 1.304 16.065 1.00 92.88 179 VAL A N 1
ATOM 1313 C CA . VAL A 1 179 ? -7.255 2.210 15.784 1.00 92.88 179 VAL A CA 1
ATOM 1314 C C . VAL A 1 179 ? -6.810 3.157 14.676 1.00 92.88 179 VAL A C 1
ATOM 1316 O O . VAL A 1 179 ? -5.859 3.922 14.841 1.00 92.88 179 VAL A O 1
ATOM 1319 N N . TYR A 1 180 ? -7.468 3.069 13.523 1.00 92.81 180 TYR A N 1
ATOM 1320 C CA . TYR A 1 180 ? -7.162 3.875 12.345 1.00 92.81 180 TYR A CA 1
ATOM 1321 C C . TYR A 1 180 ? -7.949 5.181 12.395 1.00 92.81 180 TYR A C 1
ATOM 1323 O O . TYR A 1 180 ? -9.177 5.168 12.343 1.00 92.81 180 TYR A O 1
ATOM 1331 N N . VAL A 1 181 ? -7.242 6.306 12.491 1.00 92.50 181 VAL A N 1
ATOM 1332 C CA . VAL A 1 181 ? -7.862 7.629 12.597 1.00 92.50 181 VAL A CA 1
ATOM 1333 C C . VAL A 1 181 ? -7.611 8.426 11.327 1.00 92.50 181 VAL A C 1
ATOM 1335 O O . VAL A 1 181 ? -6.497 8.886 11.062 1.00 92.50 181 VAL A O 1
ATOM 1338 N N . PHE A 1 182 ? -8.672 8.589 10.544 1.00 93.56 182 PHE A N 1
ATOM 1339 C CA . PHE A 1 182 ? -8.675 9.359 9.308 1.00 93.56 182 PHE A CA 1
ATOM 1340 C C . PHE A 1 182 ? -9.004 10.823 9.594 1.00 93.56 182 PHE A C 1
ATOM 1342 O O . PHE A 1 182 ? -9.934 11.129 10.339 1.00 93.56 182 PHE A O 1
ATOM 1349 N N . PHE A 1 183 ? -8.245 11.743 9.008 1.00 92.50 183 PHE A N 1
ATOM 1350 C CA . PHE A 1 183 ? -8.403 13.174 9.254 1.00 92.50 183 PHE A CA 1
ATOM 1351 C C . PHE A 1 183 ? -7.961 13.999 8.047 1.00 92.50 183 PHE A C 1
ATOM 1353 O O . PHE A 1 183 ? -7.198 13.531 7.204 1.00 92.50 183 PHE A O 1
ATOM 1360 N N . ARG A 1 184 ? -8.421 15.259 7.981 1.00 93.19 184 ARG A N 1
ATOM 1361 C CA . ARG A 1 184 ? -8.140 16.186 6.863 1.00 93.19 184 ARG A CA 1
ATOM 1362 C C . ARG A 1 184 ? -8.453 15.556 5.498 1.00 93.19 184 ARG A C 1
ATOM 1364 O O . ARG A 1 184 ? -7.630 15.579 4.593 1.00 93.19 184 ARG A O 1
ATOM 1371 N N . MET A 1 185 ? -9.641 14.970 5.403 1.00 95.06 185 MET A N 1
ATOM 1372 C CA . MET A 1 185 ? -10.178 14.369 4.187 1.00 95.06 185 MET A CA 1
ATOM 1373 C C . MET A 1 185 ? -10.520 15.473 3.172 1.00 95.06 185 MET A C 1
ATOM 1375 O O . MET A 1 185 ? -11.172 16.449 3.543 1.00 95.06 185 MET A O 1
ATOM 1379 N N . ALA A 1 186 ? -10.056 15.349 1.925 1.00 93.75 186 ALA A N 1
ATOM 1380 C CA . ALA A 1 186 ? -10.117 16.426 0.927 1.00 93.75 186 ALA A CA 1
ATOM 1381 C C . ALA A 1 186 ? -11.464 16.583 0.197 1.00 93.75 186 ALA A C 1
ATOM 1383 O O . ALA A 1 186 ? -11.756 17.668 -0.297 1.00 93.75 186 ALA A O 1
ATOM 1384 N N . PHE A 1 187 ? -12.277 15.526 0.119 1.00 89.94 187 PHE A N 1
ATOM 1385 C CA . PHE A 1 187 ? -13.512 15.498 -0.666 1.00 89.94 187 PHE A CA 1
ATOM 1386 C C . PHE A 1 187 ? -14.738 15.337 0.234 1.00 89.94 187 PHE A C 1
ATOM 1388 O O . PHE A 1 1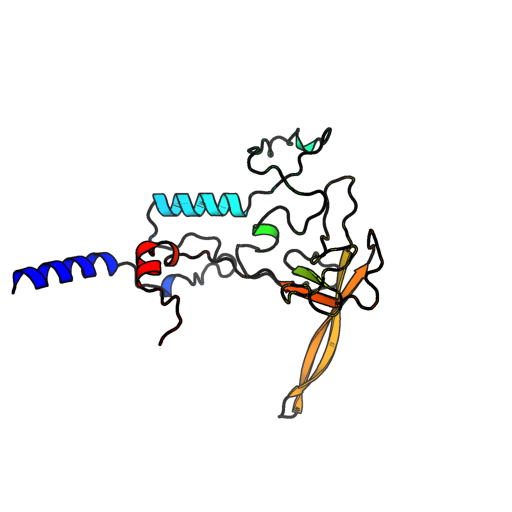87 ? -15.472 16.295 0.462 1.00 89.94 187 PHE A O 1
ATOM 1395 N N . LEU A 1 188 ? -14.950 14.136 0.777 1.00 87.62 188 LEU A N 1
ATOM 1396 C CA . LEU A 1 188 ? -16.040 13.825 1.699 1.00 87.62 188 LEU A CA 1
ATOM 1397 C C . LEU A 1 188 ? -15.464 13.309 3.016 1.00 87.62 188 LEU A C 1
ATOM 1399 O O . LEU A 1 188 ? -14.366 12.761 3.066 1.00 87.62 188 LEU A O 1
ATOM 1403 N N . GLN A 1 189 ? -16.218 13.438 4.103 1.00 89.69 189 GLN A N 1
ATOM 1404 C CA . GLN A 1 189 ? -15.919 12.623 5.278 1.00 89.69 189 GLN A CA 1
ATOM 1405 C C . GLN A 1 189 ? -16.083 11.149 4.887 1.00 89.69 189 GLN A C 1
ATOM 1407 O O . GLN A 1 189 ? -17.026 10.820 4.175 1.00 89.69 189 GLN A O 1
ATOM 1412 N N . LEU A 1 190 ? -15.170 10.280 5.340 1.00 87.88 190 LEU A N 1
ATOM 1413 C CA . LEU A 1 190 ? -15.302 8.831 5.141 1.00 87.88 190 LEU A CA 1
ATOM 1414 C C . LEU A 1 190 ? -16.643 8.346 5.708 1.00 87.88 190 LEU A C 1
ATOM 1416 O O . LEU A 1 190 ? -17.440 7.781 4.972 1.00 87.88 190 LEU A O 1
ATOM 1420 N N . GLY A 1 191 ? -16.910 8.675 6.980 1.00 79.19 191 GLY A N 1
ATOM 1421 C CA . GLY A 1 191 ? -18.204 8.468 7.636 1.00 79.19 191 GLY A CA 1
ATOM 1422 C C . GLY A 1 191 ? -18.690 7.016 7.648 1.00 79.19 191 GLY A C 1
ATOM 1423 O O . GLY A 1 191 ? -18.031 6.103 7.158 1.00 79.19 191 GLY A O 1
ATOM 1424 N N . ASP A 1 192 ? -19.880 6.803 8.203 1.00 80.44 192 ASP A N 1
ATOM 1425 C CA . ASP A 1 192 ? -20.609 5.556 7.987 1.00 80.44 192 ASP A CA 1
ATOM 1426 C C . ASP A 1 192 ? -21.309 5.628 6.618 1.00 80.44 192 ASP A C 1
ATOM 1428 O O . ASP A 1 192 ? -21.926 6.652 6.308 1.00 80.44 192 ASP A O 1
ATOM 1432 N N . PRO A 1 193 ? -21.247 4.579 5.775 1.00 88.25 193 PRO A N 1
ATOM 1433 C CA . PRO A 1 193 ? -20.869 3.203 6.098 1.00 88.25 193 PRO A CA 1
ATOM 1434 C C . PRO A 1 193 ? -19.464 2.793 5.603 1.00 88.25 193 PRO A C 1
ATOM 1436 O O . PRO A 1 193 ? -19.270 1.628 5.255 1.00 88.25 193 PRO A O 1
ATOM 1439 N N . ALA A 1 194 ? -18.500 3.712 5.484 1.00 93.94 194 ALA A N 1
ATOM 1440 C CA . ALA A 1 194 ? -17.212 3.389 4.872 1.00 93.94 194 ALA A CA 1
ATOM 1441 C C . ALA A 1 194 ? -16.458 2.285 5.638 1.00 93.94 194 ALA A C 1
ATOM 1443 O O . ALA A 1 194 ? -16.255 2.336 6.850 1.00 93.94 194 ALA A O 1
ATOM 1444 N N . MET A 1 195 ? -15.988 1.289 4.896 1.00 95.69 195 MET A N 1
ATOM 1445 C CA . MET A 1 195 ? -15.167 0.186 5.378 1.00 95.69 195 MET A CA 1
ATOM 1446 C C . MET A 1 195 ? -13.716 0.400 4.954 1.00 95.69 195 MET A C 1
ATOM 1448 O O . MET A 1 195 ? -13.436 0.908 3.865 1.00 95.69 195 MET A O 1
ATOM 1452 N N . HIS A 1 196 ? -12.779 -0.040 5.791 1.00 95.94 196 HIS A N 1
ATOM 1453 C CA . HIS A 1 196 ? -11.353 0.071 5.517 1.00 95.94 196 HIS A CA 1
ATOM 1454 C C . HIS A 1 196 ? -10.620 -1.244 5.786 1.00 95.94 196 HIS A C 1
ATOM 1456 O O . HIS A 1 196 ? -10.942 -1.981 6.716 1.00 95.94 196 HIS A O 1
ATOM 1462 N N . SER A 1 197 ? -9.607 -1.528 4.969 1.00 96.31 197 SER A N 1
ATOM 1463 C CA . SER A 1 197 ? -8.744 -2.701 5.112 1.00 96.31 197 SER A CA 1
ATOM 1464 C C . SER A 1 197 ? -7.275 -2.271 5.023 1.00 96.31 197 SER A C 1
ATOM 1466 O O . SER A 1 197 ? -6.802 -1.922 3.936 1.00 96.31 197 SER A O 1
ATOM 1468 N N . PRO A 1 198 ? -6.537 -2.262 6.149 1.00 95.69 198 PRO A N 1
ATOM 1469 C CA . PRO A 1 198 ? -5.117 -1.938 6.150 1.00 95.69 198 PRO A CA 1
ATOM 1470 C C . PRO A 1 198 ? -4.305 -3.050 5.479 1.00 95.69 198 PRO A C 1
ATOM 1472 O O . PRO A 1 198 ? -4.491 -4.234 5.766 1.00 95.69 198 PRO A O 1
ATOM 1475 N N . ARG A 1 199 ? -3.366 -2.676 4.606 1.00 95.62 199 ARG A N 1
ATOM 1476 C CA . ARG A 1 199 ? -2.448 -3.602 3.932 1.00 95.62 199 ARG A CA 1
ATOM 1477 C C . ARG A 1 199 ? -1.012 -3.193 4.211 1.00 95.62 199 ARG A C 1
ATOM 1479 O O . ARG A 1 199 ? -0.638 -2.038 4.033 1.00 95.62 199 ARG A O 1
ATOM 1486 N N . ILE A 1 200 ? -0.215 -4.158 4.655 1.00 94.94 200 ILE A N 1
ATOM 1487 C CA . ILE A 1 200 ? 1.222 -3.993 4.853 1.00 94.94 200 ILE A CA 1
ATOM 1488 C C . ILE A 1 200 ? 1.944 -4.520 3.622 1.00 94.94 200 ILE A C 1
ATOM 1490 O O . ILE A 1 200 ? 1.638 -5.619 3.160 1.00 94.94 200 ILE A O 1
ATOM 1494 N N . ALA A 1 201 ? 2.919 -3.752 3.139 1.00 94.62 201 ALA A N 1
ATOM 1495 C CA . ALA A 1 201 ? 3.806 -4.166 2.061 1.00 94.62 201 ALA A CA 1
ATOM 1496 C C . ALA A 1 201 ? 4.421 -5.547 2.359 1.00 94.62 201 ALA A C 1
ATOM 1498 O O . ALA A 1 201 ? 4.999 -5.771 3.429 1.00 94.62 201 ALA A O 1
ATOM 1499 N N . SER A 1 202 ? 4.279 -6.487 1.428 1.00 92.31 202 SER A N 1
ATOM 1500 C CA . SER A 1 202 ? 4.904 -7.809 1.504 1.00 92.31 202 SER A CA 1
ATOM 1501 C C . SER A 1 202 ? 6.423 -7.716 1.328 1.00 92.31 202 SER A C 1
ATOM 1503 O O . SER A 1 202 ? 6.956 -6.676 0.947 1.00 92.31 202 SER A O 1
ATOM 1505 N N . ALA A 1 203 ? 7.142 -8.800 1.614 1.00 90.00 203 ALA A N 1
ATOM 1506 C CA . ALA A 1 203 ? 8.496 -8.926 1.086 1.00 90.00 203 ALA A CA 1
ATOM 1507 C C . ALA A 1 203 ? 8.422 -9.145 -0.432 1.00 90.00 203 ALA A C 1
ATOM 1509 O O . ALA A 1 203 ? 7.503 -9.813 -0.908 1.00 90.00 203 ALA A O 1
ATOM 1510 N N . LEU A 1 204 ? 9.386 -8.589 -1.158 1.00 87.12 204 LEU A N 1
ATOM 1511 C CA . LEU A 1 204 ? 9.574 -8.780 -2.593 1.00 87.12 204 LEU A CA 1
ATOM 1512 C C . LEU A 1 204 ? 10.958 -9.400 -2.819 1.00 87.12 204 LEU A C 1
ATOM 1514 O O . LEU A 1 204 ? 11.871 -8.703 -3.250 1.00 87.12 204 LEU A O 1
ATOM 1518 N N . PRO A 1 205 ? 11.144 -10.690 -2.489 1.00 77.50 205 PRO A N 1
ATOM 1519 C CA . PRO A 1 205 ? 12.423 -11.377 -2.677 1.00 77.50 205 PRO A CA 1
ATOM 1520 C C . PRO A 1 205 ? 12.821 -11.553 -4.155 1.00 77.50 205 PRO A C 1
ATOM 1522 O O . PRO A 1 205 ? 13.938 -11.988 -4.422 1.00 77.50 205 PRO A O 1
ATOM 1525 N N . GLY A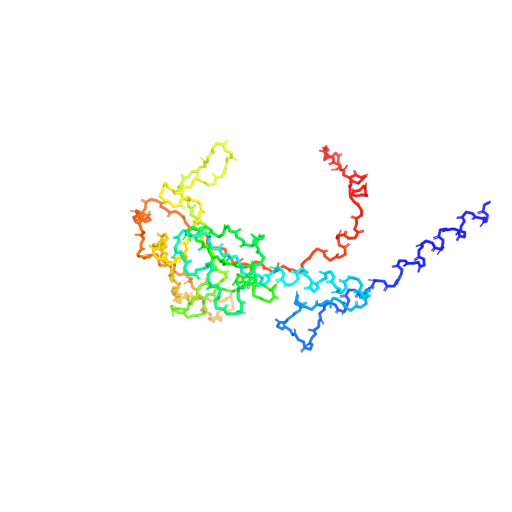 1 206 ? 11.926 -11.214 -5.092 1.00 75.50 206 GLY A N 1
ATOM 1526 C CA . GLY A 1 206 ? 12.009 -11.610 -6.496 1.00 75.50 206 GLY A CA 1
ATOM 1527 C C . GLY A 1 206 ? 11.575 -13.064 -6.691 1.00 75.50 206 GLY A C 1
ATOM 1528 O O . GLY A 1 206 ? 11.451 -13.816 -5.720 1.00 75.50 206 GLY A O 1
ATOM 1529 N N . ASP A 1 207 ? 11.359 -13.457 -7.943 1.00 69.19 207 ASP A N 1
ATOM 1530 C CA . ASP A 1 207 ? 10.938 -14.821 -8.289 1.00 69.19 207 ASP A CA 1
ATOM 1531 C C . ASP A 1 207 ? 12.148 -15.776 -8.397 1.00 69.19 207 ASP A C 1
ATOM 1533 O O . ASP A 1 207 ? 12.012 -17.001 -8.363 1.00 69.19 207 ASP A O 1
ATOM 1537 N N . GLY A 1 208 ? 13.369 -15.228 -8.415 1.00 71.38 208 GLY A N 1
ATOM 1538 C CA . GLY A 1 208 ? 14.614 -15.977 -8.254 1.00 71.38 208 GLY A CA 1
ATOM 1539 C C . GLY A 1 208 ? 14.772 -17.072 -9.310 1.00 71.38 208 GLY A C 1
ATOM 1540 O O . GLY A 1 208 ? 14.812 -16.793 -10.502 1.00 71.38 208 GLY A O 1
ATOM 1541 N N . LEU A 1 209 ? 14.872 -18.332 -8.874 1.00 67.56 209 LEU A N 1
ATOM 1542 C CA . LEU A 1 209 ? 14.985 -19.480 -9.785 1.00 67.56 209 LEU A CA 1
ATOM 1543 C C . LEU A 1 209 ? 13.674 -19.819 -10.510 1.00 67.56 209 LEU A C 1
ATOM 1545 O O . LEU A 1 209 ? 13.719 -20.567 -11.482 1.00 67.56 209 LEU A O 1
ATOM 1549 N N . LEU A 1 210 ? 12.524 -19.289 -10.077 1.00 74.88 210 LEU A N 1
ATOM 1550 C CA . LEU A 1 210 ? 11.261 -19.502 -10.788 1.00 74.88 210 LEU A CA 1
ATOM 1551 C C . LEU A 1 210 ? 11.257 -18.785 -12.145 1.00 74.88 210 LEU A C 1
ATOM 1553 O O . LEU A 1 210 ? 10.718 -19.328 -13.101 1.00 74.88 210 LEU A O 1
ATOM 1557 N N . GLU A 1 211 ? 11.943 -17.642 -12.274 1.00 74.75 211 GLU A N 1
ATOM 1558 C CA . GLU A 1 211 ? 12.114 -16.956 -13.570 1.00 74.75 211 GLU A CA 1
ATOM 1559 C C . GLU A 1 211 ? 13.003 -17.743 -14.541 1.00 74.75 211 GLU A C 1
ATOM 1561 O O . GLU A 1 211 ? 12.965 -17.518 -15.748 1.00 74.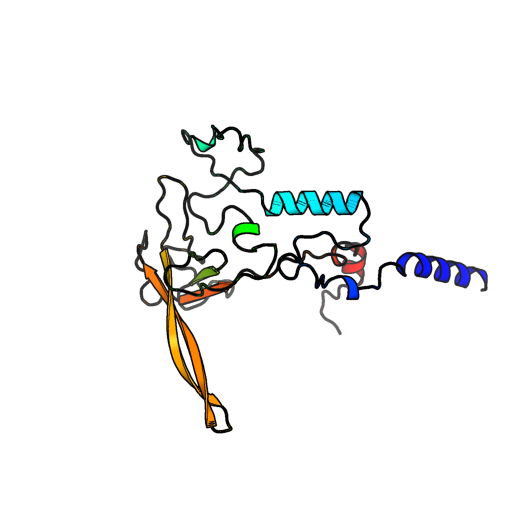75 211 GLU A O 1
ATOM 1566 N N . ALA A 1 212 ? 13.810 -18.680 -14.030 1.00 76.25 212 ALA A N 1
ATOM 1567 C CA . ALA A 1 212 ? 14.627 -19.548 -14.869 1.00 76.25 212 ALA A CA 1
ATOM 1568 C C . ALA A 1 212 ? 13.813 -20.688 -15.505 1.00 76.25 212 ALA A C 1
ATOM 1570 O O . ALA A 1 212 ? 14.347 -21.387 -16.368 1.00 76.25 212 ALA A O 1
ATOM 1571 N N . ILE A 1 213 ? 12.553 -20.890 -15.093 1.00 83.75 213 ILE A N 1
ATOM 1572 C CA . ILE A 1 213 ? 11.661 -21.891 -15.680 1.00 83.75 213 ILE A CA 1
ATOM 1573 C C . ILE A 1 213 ? 11.142 -21.349 -17.021 1.00 83.75 213 ILE A C 1
ATOM 1575 O O . ILE A 1 213 ? 10.444 -20.334 -17.041 1.00 83.75 213 ILE A O 1
ATOM 1579 N N . PRO A 1 214 ? 11.441 -22.005 -18.157 1.00 89.44 214 PRO A N 1
ATOM 1580 C CA . PRO A 1 214 ? 10.921 -21.586 -19.451 1.00 89.44 214 PRO A CA 1
ATOM 1581 C C . PRO A 1 214 ? 9.389 -21.623 -19.480 1.00 89.44 214 PRO A C 1
ATOM 1583 O O . PRO A 1 214 ? 8.783 -22.615 -19.085 1.00 89.44 214 PRO A O 1
ATOM 1586 N N . GLU A 1 215 ? 8.758 -20.595 -20.050 1.00 90.75 215 GLU A N 1
ATOM 1587 C CA . GLU A 1 215 ? 7.293 -20.516 -20.187 1.00 90.75 215 GLU A CA 1
ATOM 1588 C C . GLU A 1 215 ? 6.693 -21.769 -20.845 1.00 90.75 215 GLU A C 1
ATOM 1590 O O . GLU A 1 215 ? 5.668 -22.280 -20.404 1.00 90.75 215 GLU A O 1
ATOM 1595 N N . ARG A 1 216 ? 7.371 -22.327 -21.857 1.00 94.69 216 ARG A N 1
ATOM 1596 C CA . ARG A 1 216 ? 6.930 -23.562 -22.526 1.00 94.69 216 ARG A CA 1
ATOM 1597 C C . ARG A 1 216 ? 6.784 -24.742 -21.554 1.00 94.69 216 ARG A C 1
ATOM 1599 O O . ARG A 1 216 ? 5.926 -25.589 -21.769 1.00 94.69 216 ARG A O 1
ATOM 1606 N N . ASP A 1 217 ? 7.631 -24.804 -20.526 1.00 92.50 217 ASP A N 1
ATOM 1607 C CA . ASP A 1 217 ? 7.642 -25.896 -19.556 1.00 92.50 217 ASP A CA 1
ATOM 1608 C C . ASP A 1 217 ? 6.485 -25.699 -18.558 1.00 92.50 217 ASP A C 1
ATOM 1610 O O . ASP A 1 217 ? 5.847 -26.673 -18.169 1.00 92.50 217 ASP A O 1
ATOM 1614 N N . ILE A 1 218 ? 6.142 -24.443 -18.228 1.00 89.69 218 ILE A N 1
ATOM 1615 C CA . ILE A 1 218 ? 4.932 -24.093 -17.460 1.00 89.69 218 ILE A CA 1
ATOM 1616 C C . ILE A 1 218 ? 3.677 -24.507 -18.241 1.00 89.69 218 ILE A C 1
ATOM 1618 O O . ILE A 1 218 ? 2.810 -25.187 -17.700 1.00 89.69 218 ILE A O 1
ATOM 1622 N N . LEU A 1 219 ? 3.595 -24.144 -19.525 1.00 92.25 219 LEU A N 1
ATOM 1623 C CA . LEU A 1 219 ? 2.441 -24.450 -20.377 1.00 92.25 219 LEU A CA 1
ATOM 1624 C C . LEU A 1 219 ? 2.266 -25.954 -20.626 1.00 92.25 219 LEU A C 1
ATOM 1626 O O . LEU A 1 219 ? 1.138 -26.428 -20.703 1.00 92.25 219 LEU A O 1
ATOM 1630 N N . ALA A 1 220 ? 3.360 -26.711 -20.739 1.00 93.75 220 ALA A N 1
ATOM 1631 C CA . ALA A 1 220 ? 3.307 -28.160 -20.937 1.00 93.75 220 ALA A CA 1
ATOM 1632 C C . ALA A 1 220 ? 2.759 -28.927 -19.719 1.00 93.75 220 ALA A C 1
ATOM 1634 O O . ALA A 1 220 ? 2.317 -30.064 -19.872 1.00 93.75 220 ALA A O 1
ATOM 1635 N N . LEU A 1 221 ? 2.817 -28.322 -18.529 1.00 89.25 221 LEU A N 1
ATOM 1636 C CA . LEU A 1 221 ? 2.352 -28.899 -17.266 1.00 89.25 221 LEU A CA 1
ATOM 1637 C C . LEU A 1 221 ? 1.038 -28.276 -16.772 1.00 89.25 221 LEU A C 1
ATOM 1639 O O . LEU A 1 221 ? 0.573 -28.631 -15.693 1.00 89.25 221 LEU A O 1
ATOM 1643 N N . ALA A 1 222 ? 0.456 -27.340 -17.522 1.00 91.31 222 ALA A N 1
ATOM 1644 C CA . ALA A 1 222 ? -0.803 -26.714 -17.153 1.00 91.31 222 ALA A CA 1
ATOM 1645 C C . ALA A 1 222 ? -1.976 -27.675 -17.401 1.00 91.31 222 ALA A C 1
ATOM 1647 O O . ALA A 1 222 ? -2.161 -28.143 -18.525 1.00 91.31 222 ALA A O 1
ATOM 1648 N N . ASP A 1 223 ? -2.796 -27.911 -16.378 1.00 90.06 223 ASP A N 1
ATOM 1649 C CA . ASP A 1 223 ? -4.111 -28.534 -16.527 1.00 90.06 223 ASP A CA 1
ATOM 1650 C C . ASP A 1 223 ? -5.191 -27.448 -16.512 1.00 90.06 223 ASP A C 1
ATOM 1652 O O . ASP A 1 223 ? -5.664 -27.012 -15.466 1.00 90.06 223 ASP A O 1
ATOM 1656 N N . ALA A 1 224 ? -5.530 -26.939 -17.696 1.00 88.00 224 ALA A N 1
ATOM 1657 C CA . ALA A 1 224 ? -6.481 -25.837 -17.827 1.00 88.00 224 ALA A CA 1
ATOM 1658 C C . ALA A 1 224 ? -7.914 -26.219 -17.418 1.00 88.00 224 ALA A C 1
ATOM 1660 O O . ALA A 1 224 ? -8.712 -25.326 -17.132 1.00 88.00 224 ALA A O 1
ATOM 1661 N N . GLU A 1 225 ? -8.231 -27.516 -17.404 1.00 91.62 225 GLU A N 1
ATOM 1662 C CA . GLU A 1 225 ? -9.572 -28.019 -17.104 1.00 91.62 225 GLU A CA 1
ATOM 1663 C C . GLU A 1 225 ? -9.686 -28.586 -15.678 1.00 91.62 225 GLU A C 1
ATOM 1665 O O . GLU A 1 225 ? -10.778 -29.019 -15.314 1.00 91.62 225 GLU A O 1
ATOM 1670 N N . ASP A 1 226 ? -8.602 -28.539 -14.883 1.00 77.06 226 ASP A N 1
ATOM 1671 C CA . ASP A 1 226 ? -8.545 -28.984 -13.475 1.00 77.06 226 ASP A CA 1
ATOM 1672 C C . ASP A 1 226 ? -9.153 -30.393 -13.317 1.00 77.06 226 ASP A C 1
ATOM 1674 O O . ASP A 1 226 ? -10.141 -30.609 -12.607 1.00 77.06 226 ASP A O 1
ATOM 1678 N N . ALA A 1 227 ? -8.649 -31.334 -14.121 1.00 87.69 227 ALA A N 1
ATOM 1679 C CA . ALA A 1 227 ? -9.267 -32.629 -14.377 1.00 87.69 227 ALA A CA 1
ATOM 1680 C C . ALA A 1 227 ? -8.739 -33.768 -13.480 1.00 87.69 227 ALA A C 1
ATOM 1682 O O . ALA A 1 227 ? -9.171 -34.915 -13.671 1.00 87.69 227 ALA A O 1
ATOM 1683 N N . ASP A 1 228 ? -7.837 -33.486 -12.530 1.00 72.56 228 ASP A N 1
ATOM 1684 C CA . ASP A 1 228 ? -7.211 -34.455 -11.616 1.00 72.56 228 ASP A CA 1
ATOM 1685 C C . ASP A 1 228 ? -7.689 -34.420 -10.146 1.00 72.56 228 ASP A C 1
ATOM 1687 O O . ASP A 1 228 ? -8.162 -33.382 -9.634 1.00 72.56 228 ASP A O 1
#

pLDDT: mean 80.44, std 19.54, range [32.81, 98.25]

Radius of gyration: 24.44 Å; chains: 1; bounding box: 50×75×60 Å

InterPro domains:
  IPR010538 Di-haem oxidoreductase, putative peroxidase [PF06537] (21-227)

Sequence (228 aa):
MAALLALVCLWLGQHSALAGSGGVTDSASPRASFSLPLAGLSADQQAQFSYGAAIFRQRWFATVEGSEGGKGGEENEGDSSFAGLGPTFDAPACAACHVRAGRGRPPLRQGEMLSSLLIRLSNPGVDKHGAPRPHPAYGDQLQGRSIAGVPPEGRLFVEYSPEPGQFSDGTPYQLRRPVYVFFRMAFLQLGDPAMHSPRIASALPGDGLLEAIPERDILALADAEDAD

Organism: NCBI:txid408172

Secondary structure (DSSP, 8-state):
-HHHHHHHHHHHHHHTTS--GGGS--TT-TT-TTSSPPTT--HHHHHHHHHHHHHHHPPPB---TT-GGGS--TT----GGGB---SEES-SSHHHHSGGGS-----SSTT---SSEEEEEEEEEE-TTSPEEPBTTTBTB---EE-TTS--S-EEEEEEEEEEEE-TTS-EEEEEEEEEEEES-SSS---TT-EEEEEEPPP----GGGGGS-HHHHHHT--TT---

Foldseek 3Di:
DVVVVVVVVVVVVVPVPPPCPVQLDPPVCNQQSLLADGPPDDPVVRVVSVVVSCQQADFADEDDVPPCLCVPPVPPPDDCVSYDDDQFALGRGNCQQCPSLAWFDADPDWPPDGRFKWKFKAFPDADPVRHGHADPQAGGTFGQDGDPPGHGQWDKIKDWDWDWDADPVRHIDIDTDIDIDIGPGPTDDCDPPMDMDMDGHHRCSDPPCVVVDDPVNVVVPDDPPPPD